Protein AF-A0A8T0LNW7-F1 (afdb_monomer)

Organism: NCBI:txid325452

Mean predicted aligned error: 18.19 Å

Foldseek 3Di:
DKFKFWQDKAKDFAPDDDPDDQKAWAEALLRHRDQLEVRMTMITHIDIPPDDDPDDDPQRWFWQDKDKDAPDDDDDPADKDWHPDASAPVRRITIIIHTDRDDPDPDLVVPPPDRAGWHHKHKYQDPVRADPQKDWDPDWDWYADPLRDIRTIIIITHGDDPCSVVPPPDDPVPDDALAKWWFADPVVRAIAIWGFHDDDPFWTWIAGPPDPPCRIDIDGSVPCRVGIGGPPPRDRPVPDPDDDSSQPQDDADPDDPVNLVVLVVCCVVQCPPPVRNVVCQVPPVVVVLVNLLSHDDPDPVVVVSVLVVLVVVLVVLVVVVVVPPDDDDCPSSVSSNVSSVVVVVPVPPDD

Radius of gyration: 24.07 Å; Cα contacts (8 Å, |Δi|>4): 537; chains: 1; bounding box: 45×66×63 Å

pLDDT: mean 73.69, std 17.3, range [24.58, 95.62]

Secondary structure (DSSP, 8-state):
---EEEEEEEEEETTPPPTTS-EEEPEETTS-B--SBTTEEEEEEEEETTPPPSS-----EEEEEEEEESSSPPSSSS--EEEEEEEETTTTEEEEEEEEE----SSGGGTTSSPPPEEEEEEESSGGGPPTT-EE-SSPEEEE-TTS-EEEEEEEEEEPPHHHHS-----GGG--TT-EEEEE-TTT--EEEEEEEEE-SSEEEEE-TT-SS--EEEEETTTGGGTEEETTSSS-GGG-S---------------HHHHHHHHHHHHHHSS-HHHHHHHIIIIIHHHHHHHHTS--S-HHHHHHHHHHHHHHHHHHHHHHHHS-S-S-HHHHHHHHHHHHHTGGG-----

Nearest PDB structures (foldseek):
  3ut1-assembly1_A-2  TM=7.550E-01  e=1.628E-02  Homo sapiens
  2rjc-assembly3_C  TM=7.887E-01  e=3.052E-02  Homo sapiens
  4c5i-assembly1_A  TM=6.378E-01  e=7.196E-02  Homo sapiens
  2wac-assembly2_B  TM=3.816E-01  e=3.681E-03  Drosophila melanogaster
  3feo-assembly1_A  TM=5.982E-01  e=7.196E-02  Homo sapiens

Solvent-accessible surface area (backbone atoms only — not comparable to full-atom values): 21077 Å² total; per-residue (Å²): 133,78,48,60,29,26,51,43,74,47,65,35,57,61,93,54,75,80,81,86,68,75,62,42,69,30,16,28,80,88,66,45,89,32,68,61,23,88,59,22,36,45,29,38,22,71,40,58,63,84,65,87,71,95,62,81,91,70,67,66,46,26,31,50,48,78,48,78,36,52,91,59,77,78,93,65,96,65,78,68,45,73,48,95,48,57,51,33,78,89,78,48,26,23,47,29,35,30,66,42,79,66,70,86,70,97,51,86,85,72,60,89,83,61,85,48,36,28,50,48,59,34,37,31,71,48,83,88,56,58,53,92,83,49,49,63,52,88,70,60,44,74,38,81,41,97,86,74,48,73,47,54,25,30,54,29,36,24,55,60,49,76,62,57,76,67,50,76,86,78,48,82,87,78,60,56,62,73,42,64,27,24,34,46,42,81,90,78,71,42,62,39,61,25,33,28,69,43,75,58,97,58,38,35,35,29,38,30,81,87,46,94,67,75,37,62,45,80,39,44,66,89,69,32,72,91,30,50,46,62,56,62,75,79,31,64,67,87,75,46,95,78,69,71,70,87,73,71,74,42,70,81,53,91,75,51,68,66,57,53,50,51,51,49,55,48,42,76,63,32,65,80,32,78,84,49,23,79,58,41,41,74,71,47,51,48,57,49,50,56,50,59,76,42,35,63,70,94,41,70,69,52,47,55,52,49,50,53,48,50,52,54,54,43,54,52,51,52,50,50,64,67,67,51,75,90,65,96,57,60,73,69,52,50,53,57,46,56,59,47,55,68,64,59,79,63,79,78,82,73,134

Structure (mmCIF, N/CA/C/O backbone):
data_AF-A0A8T0LNW7-F1
#
_entry.id   AF-A0A8T0LNW7-F1
#
loop_
_atom_site.group_PDB
_atom_site.id
_atom_site.type_symbol
_atom_site.label_atom_id
_atom_site.label_alt_id
_atom_site.label_comp_id
_atom_site.label_asym_id
_atom_site.label_entity_id
_atom_site.label_seq_id
_atom_site.pdbx_PDB_ins_code
_atom_site.Cartn_x
_atom_site.Cartn_y
_atom_site.Cartn_z
_atom_site.occupancy
_atom_site.B_iso_or_equiv
_atom_site.auth_seq_id
_atom_site.auth_comp_id
_atom_site.auth_asym_id
_atom_site.auth_atom_id
_atom_site.pdbx_PDB_model_num
ATOM 1 N N . MET A 1 1 ? 1.461 26.114 4.706 1.00 46.50 1 MET A N 1
ATOM 2 C CA . MET A 1 1 ? 2.027 24.809 5.107 1.00 46.50 1 MET A CA 1
ATOM 3 C C . MET A 1 1 ? 0.930 23.801 4.865 1.00 46.50 1 MET A C 1
ATOM 5 O O . MET A 1 1 ? -0.165 24.052 5.335 1.00 46.50 1 MET A O 1
ATOM 9 N N . HIS A 1 2 ? 1.174 22.752 4.086 1.00 61.06 2 HIS A N 1
ATOM 10 C CA . HIS A 1 2 ? 0.179 21.702 3.874 1.00 61.06 2 HIS A CA 1
ATOM 11 C C . HIS A 1 2 ? 0.764 20.413 4.426 1.00 61.06 2 HIS A C 1
ATOM 13 O O . HIS A 1 2 ? 1.768 19.917 3.916 1.00 61.06 2 HIS A O 1
ATOM 19 N N . PHE A 1 3 ? 0.180 19.933 5.512 1.00 67.50 3 PHE A N 1
ATOM 20 C CA . PHE A 1 3 ? 0.392 18.584 6.004 1.00 67.50 3 PHE A CA 1
ATOM 21 C C . PHE A 1 3 ? -0.946 17.850 5.926 1.00 67.50 3 PHE A C 1
ATOM 23 O O . PHE A 1 3 ? -2.016 18.465 5.917 1.00 67.50 3 PHE A O 1
ATOM 30 N N . GLU A 1 4 ? -0.859 16.532 5.831 1.00 79.62 4 GLU A N 1
ATOM 31 C CA . GLU A 1 4 ? -2.007 15.644 5.737 1.00 79.62 4 GLU A CA 1
ATOM 32 C C . GLU A 1 4 ? -2.017 14.710 6.937 1.00 79.62 4 GLU A C 1
ATOM 34 O O . GLU A 1 4 ? -0.960 14.274 7.408 1.00 79.62 4 GLU A O 1
ATOM 39 N N . TYR A 1 5 ? -3.213 14.404 7.414 1.00 85.75 5 TYR A N 1
ATOM 40 C CA . TYR A 1 5 ? -3.451 13.476 8.509 1.00 85.75 5 TYR A CA 1
ATOM 41 C C . TYR A 1 5 ? -4.624 12.562 8.178 1.00 85.75 5 TYR A C 1
ATOM 43 O O . TYR A 1 5 ? -5.427 12.842 7.293 1.00 85.75 5 TYR A O 1
ATOM 51 N N . ILE A 1 6 ? -4.723 11.448 8.888 1.00 89.75 6 ILE A N 1
ATOM 52 C CA . ILE A 1 6 ? -5.786 10.472 8.708 1.00 89.75 6 ILE A CA 1
ATOM 53 C C . ILE A 1 6 ? -7.080 11.051 9.283 1.00 89.75 6 ILE A C 1
ATOM 55 O O . ILE A 1 6 ? -7.185 11.306 10.484 1.00 89.75 6 ILE A O 1
ATOM 59 N N . GLY A 1 7 ? -8.057 11.269 8.405 1.00 87.62 7 GLY A N 1
ATOM 60 C CA . GLY A 1 7 ? -9.393 11.755 8.761 1.00 87.62 7 GLY A CA 1
ATOM 61 C C . GLY A 1 7 ? -10.507 10.741 8.505 1.00 87.62 7 GLY A C 1
ATOM 62 O O . GLY A 1 7 ? -11.653 10.998 8.849 1.00 87.62 7 GLY A O 1
ATOM 63 N N . GLY A 1 8 ? -10.194 9.593 7.901 1.00 88.56 8 GLY A N 1
ATOM 64 C CA . GLY A 1 8 ? -11.171 8.537 7.654 1.00 88.56 8 GLY A CA 1
ATOM 65 C C . GLY A 1 8 ? -10.531 7.159 7.618 1.00 88.56 8 GLY A C 1
ATOM 66 O O . GLY A 1 8 ? -9.369 7.020 7.234 1.00 88.56 8 GLY A O 1
ATOM 67 N N . LEU A 1 9 ? -11.304 6.150 8.003 1.00 93.06 9 LEU A N 1
ATOM 68 C CA . LEU A 1 9 ? -10.924 4.743 7.985 1.00 93.06 9 LEU A CA 1
ATOM 69 C C . LEU A 1 9 ? -12.053 3.922 7.368 1.00 93.06 9 LEU A C 1
ATOM 71 O O . LEU A 1 9 ? -13.225 4.234 7.559 1.00 93.06 9 LEU A O 1
ATOM 75 N N . GLU A 1 10 ? -11.701 2.866 6.646 1.00 91.75 10 GLU A N 1
ATOM 76 C CA . GLU A 1 10 ? -12.668 1.901 6.127 1.00 91.75 10 GLU A CA 1
ATOM 77 C C . GLU A 1 10 ? -12.075 0.492 6.146 1.00 91.75 10 GLU A C 1
ATOM 79 O O . GLU A 1 10 ? -10.889 0.297 5.888 1.00 91.75 10 GLU A O 1
ATOM 84 N N . VAL A 1 11 ? -12.914 -0.507 6.415 1.00 93.19 11 VAL A N 1
ATOM 85 C CA . VAL A 1 11 ? -12.562 -1.922 6.275 1.00 93.19 11 VAL A CA 1
ATOM 86 C C . VAL A 1 11 ? -13.269 -2.509 5.054 1.00 93.19 11 VAL A C 1
ATOM 88 O O . VAL A 1 11 ? -14.447 -2.243 4.796 1.00 93.19 11 VAL A O 1
ATOM 91 N N . THR A 1 12 ? -12.566 -3.341 4.291 1.00 87.00 12 THR A N 1
ATOM 92 C CA . THR A 1 12 ? -13.146 -4.110 3.185 1.00 87.00 12 THR A CA 1
ATOM 93 C C . THR A 1 12 ? -12.801 -5.588 3.297 1.00 87.00 12 THR A C 1
ATOM 95 O O . THR A 1 12 ? -11.841 -5.975 3.965 1.00 87.00 12 THR A O 1
ATOM 98 N N . TYR A 1 13 ? -13.610 -6.417 2.637 1.00 84.38 13 TYR A N 1
ATOM 99 C CA . TYR A 1 13 ? -13.434 -7.865 2.590 1.00 84.38 13 TYR A CA 1
ATOM 100 C C . TYR A 1 13 ? -13.122 -8.326 1.169 1.00 84.38 13 TYR A C 1
ATOM 102 O O . TYR A 1 13 ? -13.694 -7.817 0.201 1.00 84.38 13 TYR A O 1
ATOM 110 N N . GLY A 1 14 ? -12.237 -9.314 1.049 1.00 74.75 14 GLY A N 1
ATOM 111 C CA . GLY A 1 14 ? -11.762 -9.824 -0.234 1.00 74.75 14 GLY A CA 1
ATOM 112 C C . GLY A 1 14 ? -11.202 -8.708 -1.120 1.00 74.75 14 GLY A C 1
ATOM 113 O O . GLY A 1 14 ? -10.612 -7.746 -0.642 1.00 74.75 14 GLY A O 1
ATOM 114 N N . ASN A 1 15 ? -11.430 -8.798 -2.427 1.00 65.81 15 ASN A N 1
ATOM 115 C CA . ASN A 1 15 ? -10.895 -7.832 -3.394 1.00 65.81 15 ASN A CA 1
ATOM 116 C C . ASN A 1 15 ? -11.708 -6.525 -3.499 1.00 65.81 15 ASN A C 1
ATOM 118 O O . ASN A 1 15 ? -11.539 -5.778 -4.462 1.00 65.81 15 ASN A O 1
ATOM 122 N N . ALA A 1 16 ? -12.607 -6.243 -2.549 1.00 68.38 16 ALA A N 1
ATOM 123 C CA . ALA A 1 16 ? -13.385 -5.009 -2.556 1.00 68.38 16 ALA A CA 1
ATOM 124 C C . ALA A 1 16 ? -12.503 -3.780 -2.268 1.00 68.38 16 ALA A C 1
ATOM 126 O O . ALA A 1 16 ? -11.670 -3.786 -1.355 1.00 68.38 16 ALA A O 1
ATOM 127 N N . LEU A 1 17 ? -12.733 -2.712 -3.033 1.00 73.06 17 LEU A N 1
ATOM 128 C CA . LEU A 1 17 ? -12.098 -1.406 -2.851 1.00 73.06 17 LEU A CA 1
ATOM 129 C C . LEU A 1 17 ? -12.922 -0.541 -1.891 1.00 73.06 17 LEU A C 1
ATOM 131 O O . LEU A 1 17 ? -14.144 -0.680 -1.830 1.00 73.06 17 LEU A O 1
ATOM 135 N N . ALA A 1 18 ? -12.250 0.360 -1.173 1.00 71.19 18 ALA A N 1
ATOM 136 C CA . ALA A 1 18 ? -12.906 1.369 -0.344 1.00 71.19 18 ALA A CA 1
ATOM 137 C C . ALA A 1 18 ? -13.791 2.304 -1.188 1.00 71.19 18 ALA A C 1
ATOM 139 O O . ALA A 1 18 ? -13.448 2.657 -2.325 1.00 71.19 18 ALA A O 1
ATOM 140 N N . ALA A 1 19 ? -14.934 2.705 -0.636 1.00 67.31 19 ALA A N 1
ATOM 141 C CA . ALA A 1 19 ? -15.919 3.517 -1.338 1.00 67.31 19 ALA A CA 1
ATOM 142 C C . ALA A 1 19 ? -15.569 5.017 -1.265 1.00 67.31 19 ALA A C 1
ATOM 144 O O . ALA A 1 19 ? -15.048 5.515 -0.273 1.00 67.31 19 ALA A O 1
ATOM 145 N N . GLY A 1 20 ? -15.875 5.780 -2.321 1.00 60.78 20 GLY A N 1
ATOM 146 C CA . GLY A 1 20 ? -15.796 7.251 -2.280 1.00 60.78 20 GLY A CA 1
ATOM 147 C C . GLY A 1 20 ? -14.437 7.885 -2.612 1.00 60.78 20 GLY A C 1
ATOM 148 O O . GLY A 1 20 ? -14.299 9.100 -2.477 1.00 60.78 20 GLY A O 1
ATOM 149 N N . GLY A 1 21 ? -13.460 7.107 -3.095 1.00 61.88 21 GLY A N 1
ATOM 150 C CA . GLY A 1 21 ? -12.195 7.615 -3.643 1.00 61.88 21 GLY A CA 1
ATOM 151 C C . GLY A 1 21 ? -11.258 8.292 -2.625 1.00 61.88 21 GLY A C 1
ATOM 152 O O . GLY A 1 21 ? -11.660 8.773 -1.563 1.00 61.88 21 GLY A O 1
ATOM 153 N N . GLY A 1 22 ? -9.961 8.324 -2.947 1.00 67.12 22 GLY A N 1
ATOM 154 C CA . GLY A 1 22 ? -8.939 8.964 -2.100 1.00 67.12 22 GLY A CA 1
ATOM 155 C C . GLY A 1 22 ? -8.537 8.174 -0.847 1.00 67.12 22 GLY A C 1
ATOM 156 O O . GLY A 1 22 ? -7.833 8.705 0.003 1.00 67.12 22 GLY A O 1
ATOM 157 N N . PHE A 1 23 ? -8.964 6.917 -0.727 1.00 73.31 23 PHE A N 1
ATOM 158 C CA . PHE A 1 23 ? -8.482 6.007 0.308 1.00 73.31 23 PHE A CA 1
ATOM 159 C C . PHE A 1 23 ? -7.156 5.352 -0.101 1.00 73.31 23 PHE A C 1
ATOM 161 O O . PHE A 1 23 ? -6.943 4.971 -1.256 1.00 73.31 23 PHE A O 1
ATOM 168 N N . HIS A 1 24 ? -6.273 5.190 0.875 1.00 75.00 24 HIS A N 1
ATOM 169 C CA . HIS A 1 24 ? -5.019 4.459 0.792 1.00 75.00 24 HIS A CA 1
ATOM 170 C C . HIS A 1 24 ? -5.197 3.108 1.468 1.00 75.00 24 HIS A C 1
ATOM 172 O O . HIS A 1 24 ? -5.72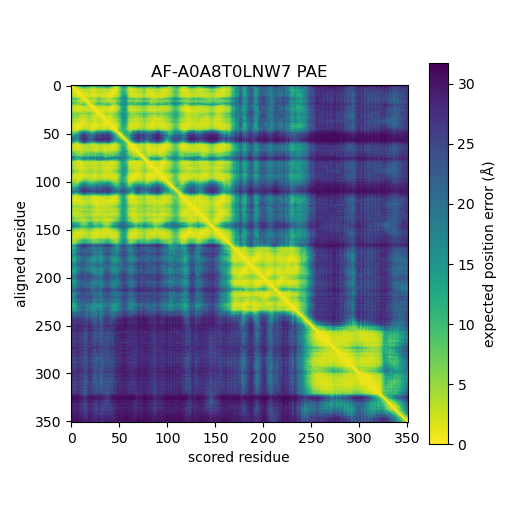8 3.030 2.576 1.00 75.00 24 HIS A O 1
ATOM 178 N N . ARG A 1 25 ? -4.752 2.038 0.808 1.00 81.50 25 ARG A N 1
ATOM 179 C CA . ARG A 1 25 ? -4.733 0.710 1.420 1.00 81.50 25 ARG A CA 1
ATOM 180 C C . ARG A 1 25 ? -3.599 0.648 2.433 1.00 81.50 25 ARG A C 1
ATOM 182 O O . ARG A 1 25 ? -2.495 1.101 2.137 1.00 81.50 25 ARG A O 1
ATOM 189 N N . VAL A 1 26 ? -3.856 0.052 3.589 1.00 84.06 26 VAL A N 1
ATOM 190 C CA . VAL A 1 26 ? -2.808 -0.263 4.560 1.00 84.06 26 VAL A CA 1
ATOM 191 C C . VAL A 1 26 ? -1.875 -1.328 3.981 1.00 84.06 26 VAL A C 1
ATOM 193 O O . VAL A 1 26 ? -2.313 -2.305 3.364 1.00 84.06 26 VAL A O 1
ATOM 196 N N . THR A 1 27 ? -0.574 -1.119 4.166 1.00 78.25 27 THR A N 1
ATOM 197 C CA . THR A 1 27 ? 0.487 -1.948 3.591 1.00 78.25 27 THR A CA 1
ATOM 198 C C . THR A 1 27 ? 1.444 -2.493 4.638 1.00 78.25 27 THR A C 1
ATOM 200 O O . THR A 1 27 ? 1.413 -2.095 5.804 1.00 78.25 27 THR A O 1
ATOM 203 N N . THR A 1 28 ? 2.289 -3.435 4.221 1.00 71.94 28 THR A N 1
ATOM 204 C CA . THR A 1 28 ? 3.402 -3.921 5.032 1.00 71.94 28 THR A CA 1
ATOM 205 C C . THR A 1 28 ? 4.500 -2.868 5.155 1.00 71.94 28 THR A C 1
ATOM 207 O O . THR A 1 28 ? 4.470 -1.837 4.475 1.00 71.94 28 THR A O 1
ATOM 210 N N . ALA A 1 29 ? 5.508 -3.111 5.997 1.00 65.19 29 ALA A N 1
ATOM 211 C CA . ALA A 1 29 ? 6.678 -2.237 6.087 1.00 65.19 29 ALA A CA 1
ATOM 212 C C . ALA A 1 29 ? 7.382 -2.046 4.723 1.00 65.19 29 ALA A C 1
ATOM 214 O O . ALA A 1 29 ? 7.889 -0.962 4.426 1.00 65.19 29 ALA A O 1
ATOM 215 N N . GLU A 1 30 ? 7.323 -3.058 3.858 1.00 56.66 30 GLU A N 1
ATOM 216 C CA . GLU A 1 30 ? 7.891 -3.088 2.506 1.00 56.66 30 GLU A CA 1
ATOM 217 C C . GLU A 1 30 ? 6.966 -2.460 1.449 1.00 56.66 30 GLU A C 1
ATOM 219 O O . GLU A 1 30 ? 7.327 -2.378 0.275 1.00 56.66 30 GLU A O 1
ATOM 224 N N . GLY A 1 31 ? 5.769 -2.011 1.844 1.00 55.72 31 GLY A N 1
ATOM 225 C CA . GLY A 1 31 ? 4.793 -1.390 0.952 1.00 55.72 31 GLY A CA 1
ATOM 226 C C . GLY A 1 31 ? 3.939 -2.379 0.153 1.00 55.72 31 GLY A C 1
ATOM 227 O O . GLY A 1 31 ? 3.269 -1.965 -0.794 1.00 55.72 31 GLY A O 1
ATOM 228 N N . ALA A 1 32 ? 3.935 -3.667 0.512 1.00 58.59 32 ALA A N 1
ATOM 229 C CA . ALA A 1 32 ? 3.040 -4.655 -0.090 1.00 58.59 32 ALA A CA 1
ATOM 230 C C . ALA A 1 32 ? 1.622 -4.536 0.490 1.00 58.59 32 ALA A C 1
ATOM 232 O O . ALA A 1 32 ? 1.446 -4.118 1.631 1.00 58.59 32 ALA A O 1
ATOM 233 N N . ALA A 1 33 ? 0.595 -4.920 -0.272 1.00 67.56 33 ALA A N 1
ATOM 234 C CA . ALA A 1 33 ? -0.770 -4.964 0.249 1.00 67.56 33 ALA A CA 1
ATOM 235 C C . ALA A 1 33 ? -0.848 -5.890 1.473 1.00 67.56 33 ALA A C 1
ATOM 237 O O . ALA A 1 33 ? -0.441 -7.049 1.392 1.00 67.56 33 ALA A O 1
ATOM 238 N N . ALA A 1 34 ? -1.372 -5.387 2.592 1.00 73.50 34 ALA A N 1
ATOM 239 C CA . ALA A 1 34 ? -1.389 -6.136 3.840 1.00 73.50 34 ALA A CA 1
ATOM 240 C C . ALA A 1 34 ? -2.795 -6.582 4.232 1.00 73.50 34 ALA A C 1
ATOM 242 O O . ALA A 1 34 ? -3.718 -5.776 4.323 1.00 73.50 34 ALA A O 1
ATOM 243 N N . GLU A 1 35 ? -2.924 -7.874 4.521 1.00 84.94 35 GLU A N 1
ATOM 244 C CA . GLU A 1 35 ? -4.074 -8.425 5.234 1.00 84.94 35 GLU A CA 1
ATOM 245 C C . GLU A 1 35 ? -3.928 -8.168 6.727 1.00 84.94 35 GLU A C 1
ATOM 247 O O . GLU A 1 35 ? -2.924 -8.567 7.324 1.00 84.94 35 GLU A O 1
ATOM 252 N N . VAL A 1 36 ? -4.944 -7.525 7.306 1.00 89.81 36 VAL A N 1
ATOM 253 C CA . VAL A 1 36 ? -5.065 -7.300 8.755 1.00 89.81 36 VAL A CA 1
ATOM 254 C C . VAL A 1 36 ? -5.594 -8.561 9.440 1.00 89.81 36 VAL A C 1
ATOM 256 O O . VAL A 1 36 ? -5.157 -8.925 10.519 1.00 89.81 36 VAL A O 1
ATOM 259 N N . SER A 1 37 ? -6.499 -9.266 8.770 1.00 89.56 37 SER A N 1
ATOM 260 C CA . SER A 1 37 ? -6.880 -10.650 9.049 1.00 89.56 37 SER A CA 1
ATOM 261 C C . SER A 1 37 ? -7.185 -11.331 7.707 1.00 89.56 37 SER A C 1
ATOM 263 O O . SER A 1 37 ? -7.270 -10.623 6.694 1.00 89.56 37 SER A O 1
ATOM 265 N N . PRO A 1 38 ? -7.335 -12.668 7.645 1.00 85.56 38 PRO A N 1
ATOM 266 C CA . PRO A 1 38 ? -7.580 -13.376 6.395 1.00 85.56 38 PRO A CA 1
ATOM 267 C C . PRO A 1 38 ? -8.702 -12.731 5.575 1.00 85.56 38 PRO A C 1
ATOM 269 O O . PRO A 1 38 ? -9.832 -12.577 6.049 1.00 85.56 38 PRO A O 1
ATOM 272 N N . HIS A 1 39 ? -8.369 -12.328 4.347 1.00 82.94 39 HIS A N 1
ATOM 273 C CA . HIS A 1 39 ? -9.281 -11.647 3.420 1.00 82.94 39 HIS A CA 1
ATOM 274 C C . HIS A 1 39 ? -9.896 -10.335 3.942 1.00 82.94 39 HIS A C 1
ATOM 276 O O . HIS A 1 39 ? -10.970 -9.940 3.483 1.00 82.94 39 HIS A O 1
ATOM 282 N N . THR A 1 40 ? -9.234 -9.646 4.872 1.00 88.69 40 THR A N 1
ATOM 283 C CA . THR A 1 40 ? -9.692 -8.369 5.433 1.00 88.69 40 THR A CA 1
ATOM 284 C C . THR A 1 40 ? -8.623 -7.296 5.278 1.00 88.69 40 THR A C 1
ATOM 286 O O . THR A 1 40 ? -7.468 -7.472 5.679 1.00 88.69 40 THR A O 1
ATOM 289 N N . TYR A 1 41 ? -9.022 -6.155 4.717 1.00 87.75 41 TYR A N 1
ATOM 290 C CA . TYR A 1 41 ? -8.133 -5.043 4.400 1.00 87.75 41 TYR A CA 1
ATOM 291 C C . TYR A 1 41 ? -8.607 -3.762 5.070 1.00 87.75 41 TYR A C 1
ATOM 293 O O . TYR A 1 41 ? -9.798 -3.451 5.071 1.00 87.75 41 TYR A O 1
ATOM 301 N N . LEU A 1 42 ? -7.654 -3.008 5.611 1.00 91.94 42 LEU A N 1
ATOM 302 C CA . LEU A 1 42 ? -7.890 -1.691 6.186 1.00 91.94 42 LEU A CA 1
ATOM 303 C C . LEU A 1 42 ? -7.448 -0.612 5.200 1.00 91.94 42 LEU A C 1
ATOM 305 O O . LEU A 1 42 ? -6.446 -0.753 4.494 1.00 91.94 42 LEU A O 1
ATOM 309 N N . TRP A 1 43 ? -8.203 0.474 5.179 1.00 89.06 43 TRP A N 1
ATOM 310 C CA . TRP A 1 43 ? -7.977 1.639 4.347 1.00 89.06 43 TRP A CA 1
ATOM 311 C C . TRP A 1 43 ? -8.029 2.891 5.209 1.00 89.06 43 TRP A C 1
ATOM 313 O O . TRP A 1 43 ? -8.800 2.955 6.165 1.00 89.06 43 TRP A O 1
ATOM 323 N N . TYR A 1 44 ? -7.243 3.899 4.852 1.00 88.06 44 TYR A N 1
ATOM 324 C CA . TYR A 1 44 ? -7.274 5.205 5.498 1.00 88.06 44 TYR A CA 1
ATOM 325 C C . TYR A 1 44 ? -7.331 6.326 4.465 1.00 88.06 44 TYR A C 1
ATOM 327 O O . TYR A 1 44 ? -6.766 6.215 3.380 1.00 88.06 44 TYR A O 1
ATOM 335 N N . LYS A 1 45 ? -8.012 7.419 4.793 1.00 85.12 45 LYS A N 1
ATOM 336 C CA . LYS A 1 45 ? -8.128 8.604 3.942 1.00 85.12 45 LYS A CA 1
ATOM 337 C C . LYS A 1 45 ? -7.365 9.759 4.565 1.00 85.12 45 LYS A C 1
ATOM 339 O O . LYS A 1 45 ? -7.557 10.073 5.742 1.00 85.12 45 LYS A O 1
ATOM 344 N N . LEU A 1 46 ? -6.501 10.368 3.762 1.00 83.62 46 LEU A N 1
ATOM 345 C CA . LEU A 1 46 ? -5.763 11.558 4.148 1.00 83.62 46 LEU A CA 1
ATOM 346 C C . LEU A 1 46 ? -6.627 12.804 3.935 1.00 83.62 46 LEU A C 1
ATOM 348 O O . LEU A 1 46 ? -7.283 12.962 2.905 1.00 83.62 46 LEU A O 1
ATOM 352 N N . THR A 1 47 ? -6.608 13.681 4.928 1.00 80.25 47 THR A N 1
ATOM 353 C CA . THR A 1 47 ? -7.245 14.993 4.928 1.00 80.25 47 THR A CA 1
ATOM 354 C C . THR A 1 47 ? -6.146 16.043 5.001 1.00 80.25 47 THR A C 1
ATOM 356 O O . THR A 1 47 ? -5.298 16.001 5.895 1.00 80.25 47 THR A O 1
ATOM 359 N N . ALA A 1 48 ? -6.148 16.977 4.051 1.00 71.94 48 ALA A N 1
ATOM 360 C CA . ALA A 1 48 ? -5.219 18.100 4.030 1.00 71.94 48 ALA A CA 1
ATOM 361 C C . ALA A 1 48 ? -5.715 19.245 4.921 1.00 71.94 48 ALA A C 1
ATOM 363 O O . ALA A 1 48 ? -6.910 19.551 4.950 1.00 71.94 48 ALA A O 1
ATOM 364 N N . ASP A 1 49 ? -4.786 19.921 5.597 1.00 62.47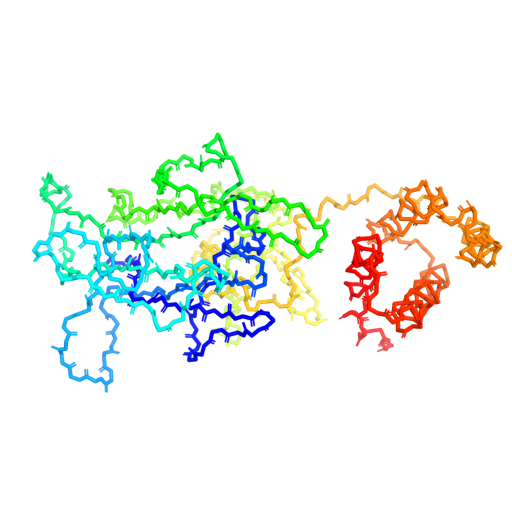 49 ASP A N 1
ATOM 365 C CA . ASP A 1 49 ? -5.089 21.161 6.313 1.00 62.47 49 ASP A CA 1
ATOM 366 C C . ASP A 1 49 ? -5.546 22.257 5.322 1.00 62.47 49 ASP A C 1
ATOM 368 O O . ASP A 1 49 ? -4.818 22.609 4.384 1.00 62.47 49 ASP A O 1
ATOM 372 N N . GLY A 1 50 ? -6.772 22.765 5.512 1.00 52.16 50 GLY A N 1
ATOM 373 C CA . GLY A 1 50 ? -7.359 23.858 4.724 1.00 52.16 50 GLY A CA 1
ATOM 374 C C . GLY A 1 50 ? -8.053 23.490 3.401 1.00 52.16 50 GLY A C 1
ATOM 375 O O . GLY A 1 50 ? -8.185 24.362 2.542 1.00 52.16 50 GLY A O 1
ATOM 376 N N . ALA A 1 51 ? -8.491 22.241 3.191 1.00 44.94 51 ALA A N 1
ATOM 377 C CA . ALA A 1 51 ? -9.256 21.872 1.990 1.00 44.94 51 ALA A CA 1
ATOM 378 C C . ALA A 1 51 ? -10.593 22.659 1.876 1.00 44.94 51 ALA A C 1
ATOM 380 O O . ALA A 1 51 ? -11.281 22.811 2.889 1.00 44.94 51 ALA A O 1
ATOM 381 N N . PRO A 1 52 ? -10.999 23.142 0.676 1.00 37.69 52 PRO A N 1
ATOM 382 C CA . PRO A 1 52 ? -12.294 23.800 0.478 1.00 37.69 52 PRO A CA 1
ATOM 383 C C . PRO A 1 52 ? -13.438 22.833 0.806 1.00 37.69 52 PRO A C 1
ATOM 385 O O . PRO A 1 52 ? -13.585 21.797 0.161 1.00 37.69 52 PRO A O 1
ATOM 388 N N . GLN A 1 53 ? -14.225 23.151 1.831 1.00 41.09 53 GLN A N 1
ATOM 389 C CA . GLN A 1 53 ? -15.368 22.345 2.254 1.00 41.09 53 GLN A CA 1
ATOM 390 C C . GLN A 1 53 ? -16.578 22.597 1.337 1.00 41.09 53 GLN A C 1
ATOM 392 O O . GLN A 1 53 ? -17.044 23.728 1.230 1.00 41.09 53 GLN A O 1
ATOM 397 N N . GLU A 1 54 ? -17.131 21.543 0.727 1.00 39.00 54 GLU A N 1
ATOM 398 C CA . GLU A 1 54 ? -18.455 21.568 0.067 1.00 39.00 54 GLU A CA 1
ATOM 399 C C . GLU A 1 54 ? -19.626 21.307 1.048 1.00 39.00 54 GLU A C 1
ATOM 401 O O . GLU A 1 54 ? -20.776 21.215 0.628 1.00 39.00 54 GLU A O 1
ATOM 406 N N . ALA A 1 55 ? -19.379 21.219 2.363 1.00 31.98 55 ALA A N 1
ATOM 407 C CA . ALA A 1 55 ? -20.409 20.980 3.384 1.00 31.98 55 ALA A CA 1
ATOM 408 C C . ALA A 1 55 ? -20.113 21.740 4.700 1.00 31.98 55 ALA A C 1
ATOM 410 O O . ALA A 1 55 ? -18.964 22.130 4.909 1.00 31.98 55 ALA A O 1
ATOM 411 N N . PRO A 1 56 ? -21.117 21.996 5.572 1.00 34.09 56 PRO A N 1
ATOM 412 C CA . PRO A 1 56 ? -21.005 22.930 6.698 1.00 34.09 56 PRO A CA 1
ATOM 413 C C . PRO A 1 56 ? -19.932 22.534 7.734 1.00 34.09 56 PRO A C 1
ATOM 415 O O . PRO A 1 56 ? -19.488 21.386 7.758 1.00 34.09 56 PRO A O 1
ATOM 418 N N . PRO A 1 57 ? -19.518 23.474 8.606 1.00 37.00 57 PRO A N 1
ATOM 419 C CA . PRO A 1 57 ? -18.258 23.435 9.338 1.00 37.00 57 PRO A CA 1
ATOM 420 C C . PRO A 1 57 ? -18.326 22.510 10.558 1.00 37.00 57 PRO A C 1
ATOM 422 O O . PRO A 1 57 ? -18.345 22.964 11.700 1.00 37.00 57 PRO A O 1
ATOM 425 N N . GLU A 1 58 ? -18.307 21.202 10.342 1.00 40.88 58 GLU A N 1
ATOM 426 C CA . GLU A 1 58 ? -17.741 20.304 11.344 1.00 40.88 58 GLU A CA 1
ATOM 427 C C . GLU A 1 58 ? -16.224 20.369 11.171 1.00 40.88 58 GLU A C 1
ATOM 429 O O . GLU A 1 58 ? -15.682 20.035 10.115 1.00 40.88 58 GLU A O 1
ATOM 434 N N . ALA A 1 59 ? -15.535 20.932 12.165 1.00 45.72 59 ALA A N 1
ATOM 435 C CA . ALA A 1 59 ? -14.084 21.049 12.160 1.00 45.72 59 ALA A CA 1
ATOM 436 C C . ALA A 1 59 ? -13.463 19.694 11.796 1.00 45.72 59 ALA A C 1
ATOM 438 O O . ALA A 1 59 ? -13.836 18.667 12.367 1.00 45.72 59 ALA A O 1
ATOM 439 N N . SER A 1 60 ? -12.541 19.705 10.834 1.00 56.81 60 SER A N 1
ATOM 440 C CA . SER A 1 60 ? -11.861 18.520 10.318 1.00 56.81 60 SER A CA 1
ATOM 441 C C . SER A 1 60 ? -11.340 17.663 11.473 1.00 56.81 60 SER A C 1
ATOM 443 O O . SER A 1 60 ? -10.386 18.021 12.167 1.00 56.81 60 SER A O 1
ATOM 445 N N . SER A 1 61 ? -12.043 16.563 11.718 1.00 76.50 61 SER A N 1
ATOM 446 C CA . SER A 1 61 ? -11.789 15.687 12.850 1.00 76.50 61 SER A CA 1
ATOM 447 C C . SER A 1 61 ? -10.643 14.757 12.481 1.00 76.50 61 SER A C 1
ATOM 449 O O . SER A 1 61 ? -10.712 14.019 11.500 1.00 76.50 61 SER A O 1
ATOM 451 N N . ALA A 1 62 ? -9.553 14.857 13.231 1.00 87.94 62 ALA A N 1
ATOM 452 C CA . ALA A 1 62 ? -8.338 14.108 12.980 1.00 87.94 62 ALA A CA 1
ATOM 453 C C . ALA A 1 62 ? -8.312 12.872 13.871 1.00 87.94 62 ALA A C 1
ATOM 455 O O . ALA A 1 62 ? -8.562 12.971 15.075 1.00 87.94 62 ALA A O 1
ATOM 456 N N . ILE A 1 63 ? -7.997 11.717 13.291 1.00 92.50 63 ILE A N 1
ATOM 457 C CA . ILE A 1 63 ? -7.883 10.482 14.057 1.00 92.50 63 ILE A CA 1
ATOM 458 C C . ILE A 1 63 ? -6.576 10.524 14.844 1.00 92.50 63 ILE A C 1
ATOM 460 O O . ILE A 1 63 ? -5.509 10.757 14.275 1.00 92.50 63 ILE A O 1
ATOM 464 N N . THR A 1 64 ? -6.664 10.313 16.154 1.00 91.44 64 THR A N 1
ATOM 465 C CA . THR A 1 64 ? -5.518 10.366 17.069 1.00 91.44 64 THR A CA 1
ATOM 466 C C . THR A 1 64 ? -5.237 9.047 17.751 1.00 91.44 64 THR A C 1
ATOM 468 O O . THR A 1 64 ? -4.107 8.842 18.153 1.00 91.44 64 THR A O 1
ATOM 471 N N . GLU A 1 65 ? -6.200 8.148 17.906 1.00 92.19 65 GLU A N 1
ATOM 472 C CA . GLU A 1 65 ? -5.937 6.851 18.536 1.00 92.19 65 GLU A CA 1
ATOM 473 C C . GLU A 1 65 ? -6.662 5.725 17.832 1.00 92.19 65 GLU A C 1
ATOM 475 O O . GLU A 1 65 ? -7.702 5.945 17.212 1.00 92.19 65 GLU A O 1
ATOM 480 N N . LEU A 1 66 ? -6.085 4.530 17.956 1.00 94.56 66 LEU A N 1
ATOM 481 C CA . LEU A 1 66 ? -6.618 3.271 17.456 1.00 94.56 66 LEU A CA 1
ATOM 482 C C . LEU A 1 66 ? -6.627 2.247 18.587 1.00 94.56 66 LEU A C 1
ATOM 484 O O . LEU A 1 66 ? -5.710 2.201 19.405 1.00 94.56 66 LEU A O 1
ATOM 488 N N . CYS A 1 67 ? -7.637 1.393 18.595 1.00 93.38 67 CYS A N 1
ATOM 489 C CA . CYS A 1 67 ? -7.735 0.241 19.477 1.00 93.38 67 CYS A CA 1
ATOM 490 C C . CYS A 1 67 ? -8.473 -0.882 18.744 1.00 93.38 67 CYS A C 1
ATOM 492 O O . CYS A 1 67 ? -9.287 -0.615 17.861 1.00 93.38 67 CYS A O 1
ATOM 494 N N . ILE A 1 68 ? -8.178 -2.136 19.072 1.00 94.06 68 ILE A N 1
ATOM 495 C CA . ILE A 1 68 ? -8.877 -3.294 18.515 1.00 94.06 68 ILE A CA 1
ATOM 496 C C . ILE A 1 68 ? -9.543 -4.006 19.674 1.00 94.06 68 ILE A C 1
ATOM 498 O O . ILE A 1 68 ? -8.855 -4.496 20.558 1.00 94.06 68 ILE A O 1
ATOM 502 N N . GLU A 1 69 ? -10.867 -4.057 19.648 1.00 93.12 69 GLU A N 1
ATOM 503 C CA . GLU A 1 69 ? -11.672 -4.649 20.713 1.00 93.12 69 GLU A CA 1
ATOM 504 C C . GLU A 1 69 ? -12.898 -5.346 20.135 1.00 93.12 69 GLU A C 1
ATOM 506 O O . GLU A 1 69 ? -13.174 -5.262 18.937 1.00 93.12 69 GLU A O 1
ATOM 511 N N . GLY A 1 70 ? -13.636 -6.056 20.985 1.00 92.12 70 GLY A N 1
ATOM 512 C CA . GLY A 1 70 ? -14.922 -6.641 20.617 1.00 92.12 70 GLY A CA 1
ATOM 513 C C . GLY A 1 70 ? -16.023 -5.602 20.350 1.00 92.12 70 GLY A C 1
ATOM 514 O O . GLY A 1 70 ? -15.789 -4.439 20.024 1.00 92.12 70 GLY A O 1
ATOM 515 N N . GLU A 1 71 ? -17.271 -6.043 20.506 1.00 89.31 71 GLU A N 1
ATOM 516 C CA . GLU A 1 71 ? -18.465 -5.224 20.248 1.00 89.31 71 GLU A CA 1
ATOM 517 C C . GLU A 1 71 ? -18.645 -4.073 21.253 1.00 89.31 71 GLU A C 1
ATOM 519 O O . GLU A 1 71 ? -19.316 -3.083 20.955 1.00 89.31 71 GLU A O 1
ATOM 524 N N . GLN A 1 72 ? -18.049 -4.199 22.441 1.00 87.69 72 GLN A N 1
ATOM 525 C CA . GLN A 1 72 ? -18.065 -3.164 23.469 1.00 87.69 72 GLN A CA 1
ATOM 526 C C . GLN A 1 72 ? -16.893 -2.191 23.278 1.00 87.69 72 GLN A C 1
ATOM 528 O O . GLN A 1 72 ? -15.806 -2.627 22.895 1.00 87.69 72 GLN A O 1
ATOM 533 N N . PRO A 1 73 ? -17.099 -0.886 23.539 1.00 85.12 73 PRO A N 1
ATOM 534 C CA . PRO A 1 73 ? -16.032 0.097 23.435 1.00 85.12 73 PRO A CA 1
ATOM 535 C C . PRO A 1 73 ? -14.914 -0.192 24.448 1.00 85.12 73 PRO A C 1
ATOM 537 O O . PRO A 1 73 ? -15.182 -0.768 25.509 1.00 85.12 73 PRO A O 1
ATOM 540 N N . PRO A 1 74 ? -13.680 0.261 24.168 1.00 85.25 74 PRO A N 1
ATOM 541 C CA . PRO A 1 74 ? -12.594 0.222 25.138 1.00 85.25 74 PRO A CA 1
ATOM 542 C C . PRO A 1 74 ? -12.986 0.917 26.451 1.00 85.25 74 PRO A C 1
ATOM 544 O O . PRO A 1 74 ? -13.699 1.923 26.448 1.00 85.25 74 PRO A O 1
ATOM 547 N N . VAL A 1 75 ? -12.506 0.395 27.582 1.00 77.44 75 VAL A N 1
ATOM 548 C CA . VAL A 1 75 ? -12.830 0.924 28.918 1.00 77.44 75 VAL A CA 1
ATOM 549 C C . VAL A 1 75 ? -12.250 2.335 29.094 1.00 77.44 75 VAL A C 1
ATOM 551 O O . VAL A 1 75 ? -11.033 2.509 29.103 1.00 77.44 75 VAL A O 1
ATOM 554 N N . GLY A 1 76 ? -13.117 3.334 29.276 1.00 72.62 76 GLY A N 1
ATOM 555 C CA . GLY A 1 76 ? -12.749 4.722 29.576 1.00 72.62 76 GLY A CA 1
ATOM 556 C C . GLY A 1 76 ? -13.868 5.717 29.245 1.00 72.62 76 GLY A C 1
ATOM 557 O O . GLY A 1 76 ? -14.805 5.380 28.529 1.00 72.62 76 GLY A O 1
ATOM 558 N N . ASP A 1 77 ? -13.752 6.953 29.739 1.00 63.78 77 ASP A N 1
ATOM 559 C CA . ASP A 1 77 ? -14.707 8.050 29.469 1.00 63.78 77 ASP A CA 1
ATOM 560 C C . ASP A 1 77 ? -14.506 8.707 28.085 1.00 63.78 77 ASP A C 1
ATOM 562 O O . ASP A 1 77 ? -15.114 9.729 27.761 1.00 63.78 77 ASP A O 1
ATOM 566 N N . GLU A 1 78 ? -13.616 8.158 27.260 1.00 77.44 78 GLU A N 1
ATOM 567 C CA . GLU A 1 78 ? -13.264 8.738 25.969 1.00 77.44 78 GLU A CA 1
ATOM 568 C C . GLU A 1 78 ? -14.255 8.305 24.874 1.00 77.44 78 GLU A C 1
ATOM 570 O O . GLU A 1 78 ? -14.687 7.154 24.806 1.00 77.44 78 GLU A O 1
ATOM 575 N N . ALA A 1 79 ? -14.610 9.233 23.981 1.00 85.44 79 ALA A N 1
ATOM 576 C CA . ALA A 1 79 ? -15.547 8.976 22.890 1.00 85.44 79 ALA A CA 1
ATOM 577 C C . ALA A 1 79 ? -14.883 8.150 21.773 1.00 85.44 79 ALA A C 1
ATOM 579 O O . ALA A 1 79 ? -14.298 8.694 20.834 1.00 85.44 79 ALA A O 1
ATOM 580 N N . TRP A 1 80 ? -14.967 6.826 21.888 1.00 91.38 80 TRP A N 1
ATOM 581 C CA . TRP A 1 80 ? -14.520 5.886 20.863 1.00 91.38 80 TRP A CA 1
ATOM 582 C C . TRP A 1 80 ? -15.578 5.698 19.774 1.00 91.38 80 TRP A C 1
ATOM 584 O O . TRP A 1 80 ? -16.757 5.486 20.057 1.00 91.38 80 TRP A O 1
ATOM 594 N N . ILE A 1 81 ? -15.141 5.721 18.517 1.00 93.38 81 ILE A N 1
ATOM 595 C CA . ILE A 1 81 ? -15.974 5.460 17.343 1.00 93.38 81 ILE A CA 1
ATOM 596 C C . ILE A 1 81 ? -15.613 4.079 16.797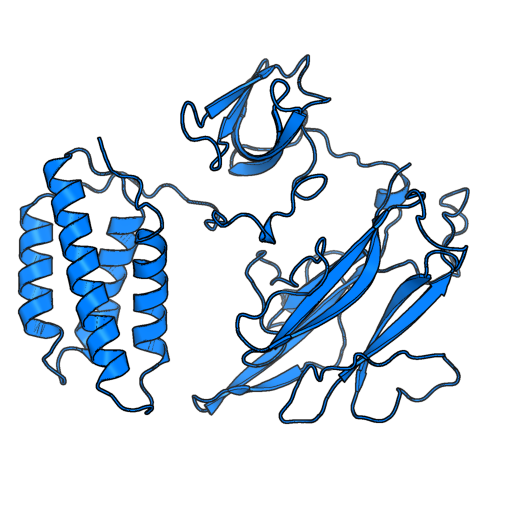 1.00 93.38 81 ILE A C 1
ATOM 598 O O . ILE A 1 81 ? -14.443 3.794 16.540 1.00 93.38 81 ILE A O 1
ATOM 602 N N . LYS A 1 82 ? -16.618 3.215 16.631 1.00 94.25 82 LYS A N 1
ATOM 603 C CA . LYS A 1 82 ? -16.462 1.872 16.060 1.00 94.25 82 LYS A CA 1
ATOM 604 C C . LYS A 1 82 ? -16.538 1.936 14.539 1.00 94.25 82 LYS A C 1
ATOM 606 O O . LYS A 1 82 ? -17.432 2.591 14.011 1.00 94.25 82 LYS A O 1
ATOM 611 N N . LEU A 1 83 ? -15.675 1.208 13.832 1.00 94.06 83 LEU A N 1
ATOM 612 C CA . LEU A 1 83 ? -15.925 0.917 12.419 1.00 94.06 83 LEU A CA 1
ATOM 613 C C . LEU A 1 83 ? -17.048 -0.110 12.258 1.00 94.06 83 LEU A C 1
ATOM 615 O O . LEU A 1 83 ? -17.075 -1.125 12.947 1.00 94.06 83 LEU A O 1
ATOM 619 N N . ASP A 1 84 ? -17.929 0.109 11.282 1.00 90.19 84 ASP A N 1
ATOM 620 C CA . ASP A 1 84 ? -19.091 -0.760 11.030 1.00 90.19 84 ASP A CA 1
ATOM 621 C C . ASP A 1 84 ? -18.713 -2.210 10.699 1.00 90.19 84 ASP A C 1
ATOM 623 O O . ASP A 1 84 ? -19.473 -3.149 10.932 1.00 90.19 84 ASP A O 1
ATOM 627 N N . LYS A 1 85 ? -17.527 -2.398 10.117 1.00 93.75 85 LYS A N 1
ATOM 628 C CA . LYS A 1 85 ? -17.022 -3.689 9.659 1.00 93.75 85 LYS A CA 1
ATOM 629 C C . LYS A 1 85 ? -15.930 -4.193 10.595 1.00 93.75 85 LYS A C 1
ATOM 631 O O . LYS A 1 85 ? -14.968 -3.490 10.899 1.00 93.75 85 LYS A O 1
ATOM 636 N N . SER A 1 86 ? -16.069 -5.453 10.988 1.00 93.50 86 SER A N 1
ATOM 637 C CA . SER A 1 86 ? -15.103 -6.177 11.809 1.00 93.50 86 SER A CA 1
ATOM 638 C C . SER A 1 86 ? -13.765 -6.350 11.084 1.00 93.50 86 SER A C 1
ATOM 640 O O . SER A 1 86 ? -13.749 -6.698 9.899 1.00 93.50 86 SER A O 1
ATOM 642 N N . VAL A 1 87 ? -12.661 -6.139 11.808 1.00 93.56 87 VAL A N 1
ATOM 643 C CA . VAL A 1 87 ? -11.291 -6.414 11.349 1.00 93.56 87 VAL A CA 1
ATOM 644 C C . VAL A 1 87 ? -10.892 -7.879 11.509 1.00 93.56 87 VAL A C 1
ATOM 646 O O . VAL A 1 87 ? -10.032 -8.330 10.765 1.00 93.56 87 VAL A O 1
ATOM 649 N N . ASP A 1 88 ? -11.528 -8.637 12.410 1.00 91.56 88 ASP A N 1
ATOM 650 C CA . ASP A 1 88 ? -11.449 -10.104 12.485 1.00 91.56 88 ASP A CA 1
ATOM 651 C C . ASP A 1 88 ? -12.858 -10.687 12.632 1.00 91.56 88 ASP A C 1
ATOM 653 O O . ASP A 1 88 ? -13.425 -10.742 13.727 1.00 91.56 88 ASP A O 1
ATOM 657 N N . ARG A 1 89 ? -13.407 -11.167 11.513 1.00 88.38 89 ARG A N 1
ATOM 658 C CA . ARG A 1 89 ? -14.779 -11.693 11.444 1.00 88.38 89 ARG A CA 1
ATOM 659 C C . ARG A 1 89 ? -14.997 -12.949 12.283 1.00 88.38 89 ARG A C 1
ATOM 661 O O . ARG A 1 89 ? -16.136 -13.262 12.607 1.00 88.38 89 ARG A O 1
ATOM 668 N N . THR A 1 90 ? -13.937 -13.709 12.558 1.00 86.25 90 THR A N 1
ATOM 669 C CA . THR A 1 90 ? -14.040 -14.975 13.299 1.00 86.25 90 THR A CA 1
ATOM 670 C C . THR A 1 90 ? -14.162 -14.726 14.792 1.00 86.25 90 THR A C 1
ATOM 672 O O . THR A 1 90 ? -14.921 -15.410 15.474 1.00 86.25 90 THR A O 1
ATOM 675 N N . LYS A 1 91 ? -13.450 -13.710 15.282 1.00 88.44 91 LYS A N 1
ATOM 676 C CA . LYS A 1 91 ? -13.432 -13.318 16.693 1.00 88.44 91 LYS A CA 1
ATOM 677 C C . LYS A 1 91 ? -14.380 -12.165 17.015 1.00 88.44 91 LYS A C 1
ATOM 679 O O . LYS A 1 91 ? -14.560 -11.852 18.184 1.00 88.44 91 LYS A O 1
ATOM 684 N N . GLY A 1 92 ? -14.980 -11.544 15.999 1.00 91.25 92 GLY A N 1
ATOM 685 C CA . GLY A 1 92 ? -15.855 -10.388 16.178 1.00 91.25 92 GLY A CA 1
ATOM 686 C C . GLY A 1 92 ? -15.101 -9.165 16.696 1.00 91.25 92 GLY A C 1
ATOM 687 O O . GLY A 1 92 ? -15.624 -8.444 17.539 1.00 91.25 92 GLY A O 1
ATOM 688 N N . LEU A 1 93 ? -13.866 -8.956 16.228 1.00 94.31 93 LEU A N 1
ATOM 689 C CA . LEU A 1 93 ? -13.053 -7.804 16.625 1.00 94.31 93 LEU A CA 1
ATOM 690 C C . LEU A 1 93 ? -13.260 -6.645 15.658 1.00 94.31 93 LEU A C 1
ATOM 692 O O . LEU A 1 93 ? -13.329 -6.842 14.442 1.00 94.31 93 LEU A O 1
ATOM 696 N N . PHE A 1 94 ? -13.313 -5.434 16.186 1.00 95.62 94 PHE A N 1
ATOM 697 C CA . PHE A 1 94 ? -13.538 -4.189 15.469 1.00 95.62 94 PHE A CA 1
ATOM 698 C C . PHE A 1 94 ? -12.399 -3.216 15.745 1.00 95.62 94 PHE A C 1
ATOM 700 O O . PHE A 1 94 ? -11.803 -3.217 16.820 1.00 95.62 94 PHE A O 1
ATOM 707 N N . LEU A 1 95 ? -12.104 -2.374 14.754 1.00 95.50 95 LEU A N 1
ATOM 708 C CA . LEU A 1 95 ? -11.213 -1.242 14.959 1.00 95.50 95 LEU A CA 1
ATOM 709 C C . LEU A 1 95 ? -12.032 -0.081 15.521 1.00 95.50 95 LEU A C 1
ATOM 711 O O . LEU A 1 95 ? -12.985 0.387 14.892 1.00 95.50 95 LEU A O 1
ATOM 715 N N . TRP A 1 96 ? -11.625 0.372 16.694 1.00 95.06 96 TRP A N 1
ATOM 716 C CA . TRP A 1 96 ? -12.119 1.560 17.360 1.00 95.06 96 TRP A CA 1
ATOM 717 C C . TRP A 1 96 ? -11.110 2.685 17.188 1.00 95.06 96 TRP A C 1
ATOM 719 O O . TRP A 1 96 ? -9.899 2.455 17.198 1.00 95.06 96 TRP A O 1
ATOM 729 N N . TYR A 1 97 ? -11.596 3.910 17.031 1.00 94.00 97 TYR A N 1
ATOM 730 C CA . TYR A 1 97 ? -10.732 5.071 16.889 1.00 94.00 97 TYR A CA 1
ATOM 731 C C . TYR A 1 97 ? -11.273 6.289 17.625 1.00 94.00 97 TYR A C 1
ATOM 733 O O . TYR A 1 97 ? -12.472 6.412 17.869 1.00 94.00 97 TYR A O 1
ATOM 741 N N . GLN A 1 98 ? -10.371 7.204 17.963 1.00 91.88 98 GLN A N 1
ATOM 742 C CA . GLN A 1 98 ? -10.723 8.498 18.537 1.00 91.88 98 GLN A CA 1
ATOM 743 C C . GLN A 1 98 ? -10.426 9.610 17.563 1.00 91.88 98 GLN A C 1
ATOM 745 O O . GLN A 1 98 ? -9.399 9.597 16.878 1.00 91.88 98 GLN A O 1
ATOM 750 N N . THR A 1 99 ? -11.298 10.608 17.570 1.00 89.69 99 THR A N 1
ATOM 751 C CA . THR A 1 99 ? -11.115 11.827 16.801 1.00 89.69 99 THR A CA 1
ATOM 752 C C . THR A 1 99 ? -11.008 13.027 17.713 1.00 89.69 99 THR A C 1
ATOM 754 O O . THR A 1 99 ? -11.783 13.172 18.656 1.00 89.69 99 THR A O 1
ATOM 757 N N . THR A 1 100 ? -10.105 13.939 17.382 1.00 84.44 100 THR A N 1
ATOM 758 C CA . THR A 1 100 ? -10.050 15.256 18.011 1.00 84.44 100 THR A CA 1
ATOM 759 C C . THR A 1 100 ? -10.116 16.339 16.948 1.00 84.44 100 THR A C 1
ATOM 761 O O . THR A 1 100 ? -9.676 16.155 15.811 1.00 84.44 100 THR A O 1
ATOM 764 N N . GLN A 1 101 ? -10.679 17.491 17.310 1.00 80.94 101 GLN A N 1
ATOM 765 C CA . GLN A 1 101 ? -10.575 18.667 16.458 1.00 80.94 101 GLN A CA 1
ATOM 766 C C . GLN A 1 101 ? -9.123 19.132 16.472 1.00 80.94 101 GLN A C 1
ATOM 768 O O . GLN A 1 101 ? -8.625 19.627 17.486 1.00 80.94 101 GLN A O 1
ATOM 773 N N . PHE A 1 102 ? -8.438 18.957 15.349 1.00 71.69 102 PHE A N 1
ATOM 774 C CA . PHE A 1 102 ? -7.050 19.358 15.221 1.00 71.69 102 PHE A CA 1
ATOM 775 C C . PHE A 1 102 ? -6.954 20.691 14.487 1.00 71.69 102 PHE A C 1
ATOM 777 O O . PHE A 1 102 ? -7.470 20.852 13.383 1.00 71.69 102 PHE A O 1
ATOM 784 N N . LYS A 1 103 ? -6.264 21.649 15.105 1.00 68.50 103 LYS A N 1
ATOM 785 C CA . LYS A 1 103 ? -5.810 22.879 14.454 1.00 68.50 103 LYS A CA 1
ATOM 786 C C . LYS A 1 103 ? -4.294 22.890 14.509 1.00 68.50 103 LYS A C 1
ATOM 788 O O . LYS A 1 103 ? -3.732 22.609 15.567 1.00 68.50 103 LYS A O 1
ATOM 793 N N . SER A 1 104 ? -3.644 23.228 13.393 1.00 62.81 104 SER A N 1
ATOM 794 C CA . SER A 1 104 ? -2.186 23.353 13.361 1.00 62.81 104 SER A CA 1
ATOM 795 C C . SER A 1 104 ? -1.718 24.258 14.504 1.00 62.81 104 SER A C 1
ATOM 797 O O . SER A 1 104 ? -2.187 25.400 14.589 1.00 62.81 104 SER A O 1
ATOM 799 N N . PRO A 1 105 ? -0.790 23.813 15.369 1.00 60.19 105 PRO A N 1
ATOM 800 C CA . PRO A 1 105 ? -0.209 24.707 16.352 1.00 60.19 105 PRO A CA 1
ATOM 801 C C . PRO A 1 105 ? 0.548 25.832 15.621 1.00 60.19 105 PRO A C 1
ATOM 803 O O . PRO A 1 105 ? 1.232 25.570 14.627 1.00 60.19 105 PRO A O 1
ATOM 806 N N . PRO A 1 106 ? 0.448 27.090 16.086 1.00 55.69 106 PRO A N 1
ATOM 807 C CA . PRO A 1 106 ? 1.117 28.229 15.455 1.00 55.69 106 PRO A CA 1
ATOM 808 C C . PRO A 1 106 ? 2.645 28.195 15.629 1.00 55.69 106 PRO A C 1
ATOM 810 O O . PRO A 1 106 ? 3.355 28.991 15.018 1.00 55.69 106 PRO A O 1
ATOM 813 N N . SER A 1 107 ? 3.180 27.305 16.472 1.00 53.88 107 SER A N 1
ATOM 814 C CA . SER A 1 107 ? 4.617 27.115 16.677 1.00 53.88 107 SER A CA 1
ATOM 815 C C . SER A 1 107 ? 4.933 25.682 17.143 1.00 53.88 107 SER A C 1
ATOM 817 O O . SER A 1 107 ? 4.147 25.096 17.885 1.00 53.88 107 SER A O 1
ATOM 819 N N . PRO A 1 108 ? 6.091 25.109 16.764 1.00 52.69 108 PRO A N 1
ATOM 820 C CA . PRO A 1 108 ? 6.467 23.728 17.101 1.00 52.69 108 PRO A CA 1
ATOM 821 C C . PRO A 1 108 ? 6.723 23.489 18.602 1.00 52.69 108 PRO A C 1
ATOM 823 O O . PRO A 1 108 ? 6.771 22.348 19.044 1.00 52.69 108 PRO A O 1
ATOM 826 N N . THR A 1 109 ? 6.861 24.540 19.412 1.00 50.00 109 THR A N 1
ATOM 827 C CA . THR A 1 109 ? 7.176 24.465 20.850 1.00 50.00 109 THR A CA 1
ATOM 828 C C . THR A 1 109 ? 5.975 24.188 21.762 1.00 50.00 109 THR A C 1
ATOM 830 O O . THR A 1 109 ? 6.172 23.918 22.942 1.00 50.00 109 THR A O 1
ATOM 833 N N . THR A 1 110 ? 4.737 24.209 21.253 1.00 50.84 110 THR A N 1
ATOM 834 C CA . THR A 1 110 ? 3.510 23.944 22.043 1.00 50.84 110 THR A CA 1
ATOM 835 C C . THR A 1 110 ? 3.072 22.468 22.041 1.00 50.84 110 THR A C 1
ATOM 837 O O . THR A 1 110 ? 2.007 22.143 22.553 1.00 50.84 110 THR A O 1
ATOM 840 N N . GLN A 1 111 ? 3.888 21.559 21.492 1.00 52.88 111 GLN A N 1
ATOM 841 C CA . GLN A 1 111 ? 3.545 20.151 21.220 1.00 52.88 111 GLN A CA 1
ATOM 842 C C . GLN A 1 111 ? 3.445 19.226 22.453 1.00 52.88 111 GLN A C 1
ATOM 844 O O . GLN A 1 111 ? 3.063 18.071 22.307 1.00 52.88 111 GLN A O 1
ATOM 849 N N . ALA A 1 112 ? 3.785 19.688 23.660 1.00 50.69 112 ALA A N 1
ATOM 850 C CA . ALA A 1 112 ? 4.076 18.791 24.785 1.00 50.69 112 ALA A CA 1
ATOM 851 C C . ALA A 1 112 ? 2.858 18.094 25.434 1.00 50.69 112 ALA A C 1
ATOM 853 O O . ALA A 1 112 ? 3.058 17.190 26.240 1.00 50.69 112 ALA A O 1
ATOM 854 N N . THR A 1 113 ? 1.616 18.478 25.116 1.00 53.88 113 THR A N 1
ATOM 855 C CA . THR A 1 113 ? 0.424 17.981 25.839 1.00 53.88 113 THR A CA 1
ATOM 856 C C . THR A 1 113 ? -0.702 17.412 24.976 1.00 53.88 113 THR A C 1
ATOM 858 O O . THR A 1 113 ? -1.608 16.797 25.532 1.00 53.88 113 THR A O 1
ATOM 861 N N . GLN A 1 114 ? -0.673 17.555 23.647 1.00 65.62 114 GLN A N 1
ATOM 862 C CA . GLN A 1 114 ? -1.751 17.070 22.775 1.00 65.62 114 GLN A CA 1
ATOM 863 C C . GLN A 1 114 ? -1.275 15.907 21.900 1.00 65.62 114 GLN A C 1
ATOM 865 O O . GLN A 1 114 ? -0.262 16.020 21.210 1.00 65.62 114 GLN A O 1
ATOM 870 N N . LYS A 1 115 ? -2.025 14.795 21.898 1.00 77.25 115 LYS A N 1
ATOM 871 C CA . LYS A 1 115 ? -1.787 13.670 20.983 1.00 77.25 115 LYS A CA 1
ATOM 872 C C . LYS A 1 115 ? -1.909 14.159 19.542 1.00 77.25 115 LYS A C 1
ATOM 874 O O . LYS A 1 115 ? -2.959 14.652 19.134 1.00 77.25 115 LYS A O 1
ATOM 879 N N . LEU A 1 116 ? -0.825 14.039 18.783 1.00 87.06 116 LEU A N 1
ATOM 880 C CA . LEU A 1 116 ? -0.792 14.476 17.393 1.00 87.06 116 LEU A CA 1
ATOM 881 C C . LEU A 1 116 ? -1.584 13.501 16.498 1.00 87.06 116 LEU A C 1
ATOM 883 O O . LEU A 1 116 ? -1.582 12.293 16.771 1.00 87.06 116 LEU A O 1
ATOM 887 N N . PRO A 1 117 ? -2.238 14.006 15.433 1.00 90.69 117 PRO A N 1
ATOM 888 C CA . PRO A 1 117 ? -2.955 13.182 14.468 1.00 90.69 117 PRO A CA 1
ATOM 889 C C . PRO A 1 117 ? -2.111 12.066 13.869 1.00 90.69 117 PRO A C 1
ATOM 891 O O . PRO A 1 117 ? -0.914 12.237 13.620 1.00 90.69 117 PRO A O 1
ATOM 894 N N . LEU A 1 118 ? -2.760 10.946 13.568 1.00 92.44 118 LEU A N 1
ATOM 895 C CA . LEU A 1 118 ? -2.161 9.876 12.787 1.00 92.44 118 LEU A CA 1
ATOM 896 C C . LEU A 1 118 ? -1.943 10.344 11.350 1.00 92.44 118 LEU A C 1
ATOM 898 O O . LEU A 1 118 ? -2.744 11.092 10.795 1.00 92.44 118 LEU A O 1
ATOM 902 N N . LYS A 1 119 ? -0.859 9.884 10.735 1.00 87.62 119 LYS A N 1
ATOM 903 C CA . LYS A 1 119 ? -0.486 10.214 9.357 1.00 87.62 119 LYS A CA 1
ATOM 904 C C . LYS A 1 119 ? -0.351 8.984 8.471 1.00 87.62 119 LYS A C 1
ATOM 906 O O . LYS A 1 119 ? -0.617 9.061 7.277 1.00 87.62 119 LYS A O 1
ATOM 911 N N . GLU A 1 120 ? 0.069 7.857 9.027 1.00 87.75 120 GLU A N 1
ATOM 912 C CA . GLU A 1 120 ? 0.279 6.633 8.256 1.00 87.75 120 GLU A CA 1
ATOM 913 C C . GLU A 1 120 ? -0.036 5.411 9.113 1.00 87.75 120 GLU A C 1
ATOM 915 O O . GLU A 1 120 ? 0.241 5.427 10.311 1.00 87.75 120 GLU A O 1
ATOM 920 N N . ILE A 1 121 ? -0.601 4.368 8.498 1.00 91.56 121 ILE A N 1
ATOM 921 C CA . ILE A 1 121 ? -0.887 3.076 9.133 1.00 91.56 121 ILE A CA 1
ATOM 922 C C . ILE A 1 121 ? -0.258 1.968 8.287 1.00 91.56 121 ILE A C 1
ATOM 924 O O . ILE A 1 121 ? -0.356 1.984 7.058 1.00 91.56 121 ILE A O 1
ATOM 928 N N . ARG A 1 122 ? 0.370 1.001 8.955 1.00 87.19 122 ARG A N 1
ATOM 929 C CA . ARG A 1 122 ? 1.007 -0.183 8.374 1.00 87.19 122 ARG A CA 1
ATOM 930 C C . ARG A 1 122 ? 0.670 -1.435 9.172 1.00 87.19 122 ARG A C 1
ATOM 932 O O . ARG A 1 122 ? 0.180 -1.355 10.295 1.00 87.19 122 ARG A O 1
ATOM 939 N N . VAL A 1 123 ? 0.953 -2.591 8.589 1.00 86.50 123 VAL A N 1
ATOM 940 C CA . VAL A 1 123 ? 0.832 -3.897 9.242 1.00 86.50 123 VAL A CA 1
ATOM 941 C C . VAL A 1 123 ? 2.169 -4.615 9.184 1.00 86.50 123 VAL A C 1
ATOM 943 O O . VAL A 1 123 ? 2.778 -4.705 8.124 1.00 86.50 123 VAL A O 1
ATOM 946 N N . VAL A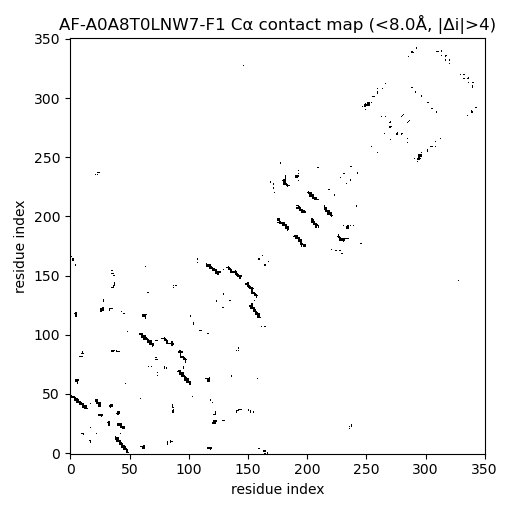 1 124 ? 2.609 -5.181 10.299 1.00 83.94 124 VAL A N 1
ATOM 947 C CA . VAL A 1 124 ? 3.808 -6.031 10.344 1.00 83.94 124 VAL A CA 1
ATOM 948 C C . VAL A 1 124 ? 3.471 -7.397 10.922 1.00 83.94 124 VAL A C 1
ATOM 950 O O . VAL A 1 124 ? 2.445 -7.567 11.583 1.00 83.94 124 VAL A O 1
ATOM 953 N N . ARG A 1 125 ? 4.308 -8.396 10.633 1.00 86.19 125 ARG A N 1
ATOM 954 C CA . ARG A 1 125 ? 4.145 -9.762 11.159 1.00 86.19 125 ARG A CA 1
ATOM 955 C C . ARG A 1 125 ? 4.903 -9.949 12.471 1.00 86.19 125 ARG A C 1
ATOM 957 O O . ARG A 1 125 ? 4.414 -10.653 13.350 1.00 86.19 125 ARG A O 1
ATOM 964 N N . ASP A 1 126 ? 6.036 -9.268 12.606 1.00 85.25 126 ASP A N 1
ATOM 965 C CA . ASP A 1 126 ? 6.882 -9.255 13.793 1.00 85.25 126 ASP A CA 1
ATOM 966 C C . ASP A 1 126 ? 7.064 -7.812 14.294 1.00 85.25 126 ASP A C 1
ATOM 968 O O . ASP A 1 126 ? 7.150 -6.869 13.508 1.00 85.25 126 ASP A O 1
ATOM 972 N N . VAL A 1 127 ? 7.124 -7.629 15.614 1.00 88.31 127 VAL A N 1
ATOM 973 C CA . VAL A 1 127 ? 7.356 -6.320 16.249 1.00 88.31 127 VAL A CA 1
ATOM 974 C C . VAL A 1 127 ? 8.741 -5.762 15.900 1.00 88.31 127 VAL A C 1
ATOM 976 O O . VAL A 1 127 ? 8.934 -4.549 15.876 1.00 88.31 127 VAL A O 1
ATOM 979 N N . ASN A 1 128 ? 9.706 -6.626 15.587 1.00 86.00 128 ASN A N 1
ATOM 980 C CA . ASN A 1 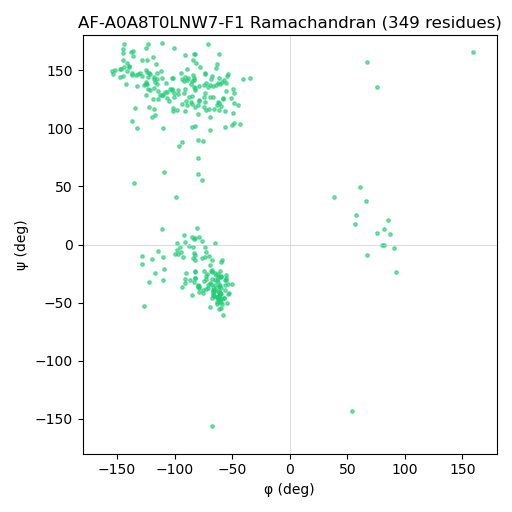128 ? 11.038 -6.216 15.149 1.00 86.00 128 ASN A CA 1
ATOM 981 C C . ASN A 1 128 ? 11.037 -5.569 13.752 1.00 86.00 128 ASN A C 1
ATOM 983 O O . ASN A 1 128 ? 11.983 -4.856 13.420 1.00 86.00 128 ASN A O 1
ATOM 987 N N . ASP A 1 129 ? 9.974 -5.766 12.965 1.00 78.94 129 ASP A N 1
ATOM 988 C CA . ASP A 1 129 ? 9.818 -5.183 11.627 1.00 78.94 129 ASP A CA 1
ATOM 989 C C . ASP A 1 129 ? 9.092 -3.824 11.654 1.00 78.94 129 ASP A C 1
ATOM 991 O O . ASP A 1 129 ? 8.823 -3.230 10.604 1.00 78.94 129 ASP A O 1
ATOM 995 N N . VAL A 1 130 ? 8.742 -3.312 12.843 1.00 81.88 130 VAL A N 1
ATOM 996 C CA . VAL A 1 130 ? 8.103 -1.998 12.991 1.00 81.88 130 VAL A CA 1
ATOM 997 C C . VAL A 1 130 ? 9.058 -0.911 12.474 1.00 81.88 130 VAL A C 1
ATOM 999 O O . VAL A 1 130 ? 10.177 -0.793 12.977 1.00 81.88 130 VAL A O 1
ATOM 1002 N N . PRO A 1 131 ? 8.646 -0.085 11.491 1.00 76.88 131 PRO A N 1
ATOM 1003 C CA . PRO A 1 131 ? 9.521 0.946 10.947 1.00 76.88 131 PRO A CA 1
ATOM 1004 C C . PRO A 1 131 ? 9.900 2.008 11.984 1.00 76.88 131 PRO A C 1
ATOM 1006 O O . PRO A 1 131 ? 9.129 2.331 12.888 1.00 76.88 131 PRO A O 1
ATOM 1009 N N . GLU A 1 132 ? 11.068 2.623 11.806 1.00 80.00 132 GLU A N 1
ATOM 1010 C CA . GLU A 1 132 ? 11.522 3.711 12.674 1.00 80.00 132 GLU A CA 1
ATOM 1011 C C . GLU A 1 132 ? 10.489 4.855 12.732 1.00 80.00 132 GLU A C 1
ATOM 1013 O O . GLU A 1 132 ? 9.974 5.315 11.709 1.00 80.00 132 GLU A O 1
ATOM 1018 N N . GLY A 1 133 ? 10.175 5.306 13.950 1.00 81.06 133 GLY A N 1
ATOM 1019 C CA . GLY A 1 133 ? 9.191 6.360 14.207 1.00 81.06 133 GLY A CA 1
ATOM 1020 C C . GLY A 1 133 ? 7.729 5.901 14.219 1.00 81.06 133 GLY A C 1
ATOM 1021 O O . GLY A 1 133 ? 6.856 6.739 14.440 1.00 81.06 133 GLY A O 1
ATOM 1022 N N . PHE A 1 134 ? 7.441 4.614 13.998 1.00 88.38 134 PHE A N 1
ATOM 1023 C CA . PHE A 1 134 ? 6.097 4.057 14.158 1.00 88.38 134 PHE A CA 1
ATOM 1024 C C . PHE A 1 134 ? 5.861 3.564 15.589 1.00 88.38 134 PHE A C 1
ATOM 1026 O O . PHE A 1 134 ? 6.721 2.957 16.223 1.00 88.38 134 PHE A O 1
ATOM 1033 N N . GLU A 1 135 ? 4.645 3.796 16.066 1.00 93.56 135 GLU A N 1
ATOM 1034 C CA . GLU A 1 135 ? 4.046 3.136 17.221 1.00 93.56 135 GLU A CA 1
ATOM 1035 C C . GLU A 1 135 ? 3.273 1.897 16.742 1.00 93.56 135 GLU A C 1
ATOM 1037 O O . GLU A 1 135 ? 2.957 1.766 15.558 1.00 93.56 135 GLU A O 1
ATOM 1042 N N . PHE A 1 136 ? 2.951 0.973 17.644 1.00 94.00 136 PHE A N 1
ATOM 1043 C CA . PHE A 1 136 ? 2.158 -0.210 17.313 1.00 94.00 136 PHE A CA 1
ATOM 1044 C C . PHE A 1 136 ? 1.224 -0.599 18.455 1.00 94.00 136 PHE A C 1
ATOM 1046 O O . PHE A 1 136 ? 1.502 -0.336 19.628 1.00 94.00 136 PHE A O 1
ATOM 1053 N N . LEU A 1 137 ? 0.107 -1.239 18.107 1.00 94.19 137 LEU A N 1
ATOM 1054 C CA . LEU A 1 137 ? -0.792 -1.829 19.093 1.00 94.19 137 LEU A CA 1
ATOM 1055 C C . LEU A 1 137 ? -0.111 -3.035 19.743 1.00 94.19 137 LEU A C 1
ATOM 1057 O O . LEU A 1 137 ? 0.368 -3.931 19.050 1.00 94.19 137 LEU A O 1
ATOM 1061 N N . LYS A 1 138 ? -0.061 -3.048 21.080 1.00 89.12 138 LYS A N 1
ATOM 1062 C CA . LYS A 1 138 ? 0.644 -4.087 21.850 1.00 89.12 138 LYS A CA 1
ATOM 1063 C C . LYS A 1 138 ? 0.072 -5.480 21.615 1.00 89.12 138 LYS A C 1
ATOM 1065 O O . LYS A 1 138 ? 0.821 -6.454 21.610 1.00 89.12 138 LYS A O 1
ATOM 1070 N N . GLU A 1 139 ? -1.240 -5.563 21.441 1.00 89.06 139 GLU A N 1
ATOM 1071 C CA . GLU A 1 139 ? -1.932 -6.821 21.205 1.00 89.06 139 GLU A CA 1
ATOM 1072 C C . GLU A 1 139 ? -1.985 -7.120 19.703 1.00 89.06 139 GLU A C 1
ATOM 1074 O O . GLU A 1 139 ? -2.535 -6.321 18.937 1.00 89.06 139 GLU A O 1
ATOM 1079 N N . PRO A 1 140 ? -1.404 -8.246 19.253 1.00 91.81 140 PRO A N 1
ATOM 1080 C CA . PRO A 1 140 ? -1.521 -8.653 17.868 1.00 91.81 140 PRO A CA 1
ATOM 1081 C C . PRO A 1 140 ? -2.915 -9.195 17.574 1.00 91.81 140 PRO A C 1
ATOM 1083 O O . PRO A 1 140 ? -3.519 -9.919 18.367 1.00 91.81 140 PRO A O 1
ATOM 1086 N N . LEU A 1 141 ? -3.358 -8.967 16.346 1.00 91.81 141 LEU A N 1
ATOM 1087 C CA . LEU A 1 141 ? -4.411 -9.771 15.751 1.00 91.81 141 LEU A CA 1
ATOM 1088 C C . LEU A 1 141 ? -3.831 -11.139 15.385 1.00 91.81 141 LEU A C 1
ATOM 1090 O O . LEU A 1 141 ? -2.854 -11.234 14.641 1.00 91.81 141 LEU A O 1
ATOM 1094 N N . ILE A 1 142 ? -4.433 -12.190 15.937 1.00 91.12 142 ILE A N 1
ATOM 1095 C CA . ILE A 1 142 ? -4.087 -13.584 15.653 1.00 91.12 142 ILE A CA 1
ATOM 1096 C C . ILE A 1 142 ? -5.326 -14.247 15.071 1.00 91.12 142 ILE A C 1
ATOM 1098 O O . ILE A 1 142 ? -6.282 -14.496 15.805 1.00 91.12 142 ILE A O 1
ATOM 1102 N N . SER A 1 143 ? -5.309 -14.571 13.786 1.00 86.62 143 SER A N 1
ATOM 1103 C CA . SER A 1 143 ? -6.444 -15.194 13.100 1.00 86.62 143 SER A CA 1
ATOM 1104 C C . SER A 1 143 ? -6.038 -16.541 12.507 1.00 86.62 143 SER A C 1
ATOM 1106 O O . SER A 1 143 ? -4.901 -16.730 12.077 1.00 86.62 143 SER A O 1
ATOM 1108 N N . SER A 1 144 ? -6.964 -17.495 12.470 1.00 83.06 144 SER A N 1
ATOM 1109 C CA . SER A 1 144 ? -6.734 -18.798 11.838 1.00 83.06 144 SER A CA 1
ATOM 1110 C C . SER A 1 144 ? -7.016 -18.720 10.337 1.00 83.06 144 SER A C 1
ATOM 1112 O O . SER A 1 144 ? -8.088 -18.276 9.929 1.00 83.06 144 SER A O 1
ATOM 1114 N N . CYS A 1 145 ? -6.066 -19.156 9.515 1.00 74.44 145 CYS A N 1
ATOM 1115 C CA . CYS A 1 145 ? -6.213 -19.251 8.065 1.00 74.44 145 CYS A CA 1
ATOM 1116 C C . CYS A 1 145 ? -6.898 -20.565 7.653 1.00 74.44 145 CYS A C 1
ATOM 1118 O O . CYS A 1 145 ? -6.846 -21.562 8.373 1.00 74.44 145 CYS A O 1
ATOM 1120 N N . GLU A 1 146 ? -7.480 -20.597 6.448 1.00 70.94 146 GLU A N 1
ATOM 1121 C CA . GLU A 1 146 ? -8.171 -21.778 5.889 1.00 70.94 146 GLU A CA 1
ATOM 1122 C C . GLU A 1 146 ? -7.261 -23.016 5.758 1.00 70.94 146 GLU A C 1
ATOM 1124 O O . GLU A 1 146 ? -7.727 -24.149 5.820 1.00 70.94 146 GLU A O 1
ATOM 1129 N N . ASN A 1 147 ? -5.952 -22.807 5.607 1.00 68.81 147 ASN A N 1
ATOM 1130 C CA . ASN A 1 147 ? -4.927 -23.853 5.524 1.00 68.81 147 ASN A CA 1
ATOM 1131 C C . ASN A 1 147 ? -4.452 -24.364 6.904 1.00 68.81 147 ASN A C 1
ATOM 1133 O O . ASN A 1 147 ? -3.503 -25.143 6.970 1.00 68.81 147 ASN A O 1
ATOM 1137 N N . GLY A 1 148 ? -5.059 -23.899 8.001 1.00 70.81 148 GLY A N 1
ATOM 1138 C CA . GLY A 1 148 ? -4.681 -24.255 9.369 1.00 70.81 148 GLY A CA 1
ATOM 1139 C C . GLY A 1 148 ? -3.475 -23.494 9.927 1.00 70.81 148 GLY A C 1
ATOM 1140 O O . GLY A 1 148 ? -3.112 -23.719 11.081 1.00 70.81 148 GLY A O 1
ATOM 1141 N N . THR A 1 149 ? -2.857 -22.582 9.166 1.00 78.88 149 THR A N 1
ATOM 1142 C CA . THR A 1 149 ? -1.792 -21.715 9.693 1.00 78.88 149 THR A CA 1
ATOM 1143 C C . THR A 1 149 ? -2.385 -20.530 10.450 1.00 78.88 149 THR A C 1
ATOM 1145 O O . THR A 1 149 ? -3.514 -20.117 10.199 1.00 78.88 149 THR A O 1
ATOM 1148 N N . THR A 1 150 ? -1.627 -19.936 11.365 1.00 84.44 150 THR A N 1
ATOM 1149 C CA . THR A 1 150 ? -2.046 -18.719 12.068 1.00 84.44 150 THR A CA 1
ATOM 1150 C C . THR A 1 150 ? -1.447 -17.488 11.409 1.00 84.44 150 THR A C 1
ATOM 1152 O O . THR A 1 150 ? -0.238 -17.421 11.188 1.00 84.44 150 THR A O 1
ATOM 1155 N N . LEU A 1 151 ? -2.289 -16.503 11.119 1.00 84.62 151 LEU A N 1
ATOM 1156 C CA . LEU A 1 151 ? -1.871 -15.179 10.697 1.00 84.62 151 LEU A CA 1
ATOM 1157 C C . LEU A 1 151 ? -1.724 -14.298 11.932 1.00 84.62 151 LEU A C 1
ATOM 1159 O O . LEU A 1 151 ? -2.712 -14.015 12.604 1.00 84.62 151 LEU A O 1
ATOM 1163 N N . GLN A 1 152 ? -0.499 -13.867 12.211 1.00 90.94 152 GLN A N 1
ATOM 1164 C CA . GLN A 1 152 ? -0.215 -12.879 13.242 1.00 90.94 152 GLN A CA 1
ATOM 1165 C C . GLN A 1 152 ? 0.086 -11.531 12.587 1.00 90.94 152 GLN A C 1
ATOM 1167 O O . GLN A 1 152 ? 0.824 -11.450 11.600 1.00 90.94 152 GLN A O 1
ATOM 1172 N N . THR A 1 153 ? -0.521 -10.476 13.118 1.00 92.25 153 THR A N 1
ATOM 1173 C CA . THR A 1 153 ? -0.371 -9.103 12.628 1.00 92.25 153 THR A CA 1
ATOM 1174 C C . THR A 1 153 ? -0.346 -8.108 13.761 1.00 92.25 153 THR A C 1
ATOM 1176 O O . THR A 1 153 ? -1.197 -8.155 14.648 1.00 92.25 153 THR A O 1
ATOM 1179 N N . TYR A 1 154 ? 0.550 -7.140 13.651 1.00 93.88 154 TYR A N 1
ATOM 1180 C CA . TYR A 1 154 ? 0.558 -5.935 14.462 1.00 93.88 154 TYR A CA 1
ATOM 1181 C C . TYR A 1 154 ? 0.152 -4.754 13.595 1.00 93.88 154 TYR A C 1
ATOM 1183 O O . TYR A 1 154 ? 0.680 -4.575 12.495 1.00 93.88 154 TYR A O 1
ATOM 1191 N N . LEU A 1 155 ? -0.787 -3.951 14.093 1.00 95.38 155 LEU A N 1
ATOM 1192 C CA . LEU A 1 155 ? -1.138 -2.684 13.471 1.00 95.38 155 LEU A CA 1
ATOM 1193 C C . LEU A 1 155 ? -0.180 -1.609 13.980 1.00 95.38 155 LEU A C 1
ATOM 1195 O O . LEU A 1 155 ? -0.088 -1.371 15.186 1.00 95.38 155 LEU A O 1
ATOM 1199 N N . CYS A 1 156 ? 0.516 -0.962 13.057 1.00 94.06 156 CYS A N 1
ATOM 1200 C CA . CYS A 1 156 ? 1.490 0.081 13.333 1.00 94.06 156 CYS A CA 1
ATOM 1201 C C . CYS A 1 156 ? 1.004 1.403 12.762 1.00 94.06 156 CYS A C 1
ATOM 1203 O O . CYS A 1 156 ? 0.372 1.434 11.708 1.00 94.06 156 CYS A O 1
ATOM 1205 N N . PHE A 1 157 ? 1.335 2.510 13.407 1.00 93.38 157 PHE A N 1
ATOM 1206 C CA . PHE A 1 157 ? 0.960 3.830 12.933 1.00 93.38 157 PHE A CA 1
ATOM 1207 C C . PHE A 1 157 ? 2.018 4.872 13.268 1.00 93.38 157 PHE A C 1
ATOM 1209 O O . PHE A 1 157 ? 2.733 4.771 14.259 1.00 93.38 157 PHE A O 1
ATOM 1216 N N . ARG A 1 158 ? 2.108 5.900 12.427 1.00 90.19 158 ARG A N 1
ATOM 1217 C CA . ARG A 1 158 ? 2.982 7.055 12.632 1.00 90.19 158 ARG A CA 1
ATOM 1218 C C . ARG A 1 158 ? 2.133 8.295 12.840 1.00 90.19 158 ARG A C 1
ATOM 1220 O O . ARG A 1 158 ? 1.216 8.554 12.056 1.00 90.19 158 ARG A O 1
ATOM 1227 N N . ARG A 1 159 ? 2.456 9.078 13.864 1.00 90.31 159 ARG A N 1
ATOM 1228 C CA . ARG A 1 159 ? 1.845 10.389 14.115 1.00 90.31 159 ARG A CA 1
ATOM 1229 C C . ARG A 1 159 ? 2.503 11.470 13.265 1.00 90.31 159 ARG A C 1
ATOM 1231 O O . ARG A 1 159 ? 3.592 11.275 12.724 1.00 90.31 159 ARG A O 1
ATOM 1238 N N . LEU A 1 160 ? 1.847 12.619 13.150 1.00 85.50 160 LEU A N 1
ATOM 1239 C CA . LEU A 1 160 ? 2.515 13.829 12.684 1.00 85.50 160 LEU A CA 1
ATOM 1240 C C . LEU A 1 160 ? 3.700 14.136 13.604 1.00 85.50 160 LEU A C 1
ATOM 1242 O O . LEU A 1 160 ? 3.531 14.241 14.815 1.00 85.50 160 LEU A O 1
ATOM 1246 N N . GLY A 1 161 ? 4.887 14.272 13.022 1.00 77.75 161 GLY A N 1
ATOM 1247 C CA . GLY A 1 161 ? 6.106 14.652 13.729 1.00 77.75 161 GLY A CA 1
ATOM 1248 C C . GLY A 1 161 ? 6.451 16.126 13.535 1.00 77.75 161 GLY A C 1
ATOM 1249 O O . GLY A 1 161 ? 5.904 16.810 12.668 1.00 77.75 161 GLY A O 1
ATOM 1250 N N . SER A 1 162 ? 7.409 16.629 14.316 1.00 70.25 162 SER A N 1
ATOM 1251 C CA . SER A 1 162 ? 7.931 17.999 14.174 1.00 70.25 162 SER A CA 1
ATOM 1252 C C . SER A 1 162 ? 8.403 18.310 12.744 1.00 70.25 162 SER A C 1
ATOM 1254 O O . SER A 1 162 ? 8.205 19.418 12.240 1.00 70.25 162 SER A O 1
ATOM 1256 N N . GLU A 1 163 ? 8.947 17.306 12.051 1.00 67.06 163 GLU A N 1
ATOM 1257 C CA . GLU A 1 163 ? 9.386 17.393 10.665 1.00 67.06 163 GLU A CA 1
ATOM 1258 C C . GLU A 1 163 ? 8.236 17.639 9.681 1.00 67.06 163 GLU A C 1
ATOM 1260 O O . GLU A 1 163 ? 8.431 18.330 8.679 1.00 67.06 163 GLU A O 1
ATOM 1265 N N . ASP A 1 164 ? 7.032 17.147 9.985 1.00 70.44 164 ASP A N 1
ATOM 1266 C CA . ASP A 1 164 ? 5.850 17.303 9.136 1.00 70.44 164 ASP A CA 1
ATOM 1267 C C . ASP A 1 164 ? 5.312 18.740 9.171 1.00 70.44 164 ASP A C 1
ATOM 1269 O O . ASP A 1 164 ? 4.809 19.242 8.164 1.00 70.44 164 ASP A O 1
ATOM 1273 N N . PHE A 1 165 ? 5.499 19.435 10.297 1.00 64.56 165 PHE A N 1
ATOM 1274 C CA . PHE A 1 165 ? 5.164 20.854 10.449 1.00 64.56 165 PHE A CA 1
ATOM 1275 C C . PHE A 1 165 ? 6.250 21.784 9.897 1.00 64.56 165 PHE A C 1
ATOM 1277 O O . PHE A 1 165 ? 5.964 22.917 9.515 1.00 64.56 165 PHE A O 1
ATOM 1284 N N . SER A 1 166 ? 7.498 21.315 9.812 1.00 54.47 166 SER A N 1
ATOM 1285 C CA . SER A 1 166 ? 8.640 22.129 9.368 1.00 54.47 166 SER A CA 1
ATOM 1286 C C . SER A 1 166 ? 8.714 22.371 7.851 1.00 54.47 166 SER A C 1
ATOM 1288 O O . SER A 1 166 ? 9.637 23.027 7.371 1.00 54.47 166 SER A O 1
ATOM 1290 N N . GLY A 1 167 ? 7.726 21.889 7.089 1.00 54.88 167 GLY A N 1
ATOM 1291 C CA . GLY A 1 167 ? 7.784 21.852 5.633 1.00 54.88 167 GLY A CA 1
ATOM 1292 C C . GLY A 1 167 ? 8.704 20.725 5.165 1.00 54.88 167 GLY A C 1
ATOM 1293 O O . GLY A 1 167 ? 9.788 20.499 5.698 1.00 54.88 167 GLY A O 1
ATOM 1294 N N . SER A 1 168 ? 8.255 19.975 4.161 1.00 54.81 168 SER A N 1
ATOM 1295 C CA . SER A 1 168 ? 8.995 18.825 3.653 1.00 54.81 168 SER A CA 1
ATOM 1296 C C . SER A 1 168 ? 10.409 19.234 3.216 1.00 54.81 168 SER A C 1
ATOM 1298 O O . SER A 1 168 ? 10.576 19.951 2.232 1.00 54.81 168 SER A O 1
ATOM 1300 N N . LYS A 1 169 ? 11.446 18.718 3.896 1.00 58.44 169 LYS A N 1
ATOM 1301 C CA . LYS A 1 169 ? 12.849 18.763 3.422 1.00 58.44 169 LYS A CA 1
ATOM 1302 C C . LYS A 1 169 ? 13.060 17.937 2.145 1.00 58.44 169 LYS A C 1
ATOM 1304 O O . LYS A 1 169 ? 14.190 17.802 1.668 1.00 58.44 169 LYS A O 1
ATOM 1309 N N . TRP A 1 170 ? 11.996 17.326 1.618 1.00 74.25 170 TRP A N 1
ATOM 1310 C CA . TRP A 1 170 ? 12.056 16.538 0.406 1.00 74.25 170 TRP A CA 1
ATOM 1311 C C . TRP A 1 170 ? 12.497 17.418 -0.756 1.00 74.25 170 TRP A C 1
ATOM 1313 O O . TRP A 1 170 ? 11.879 18.420 -1.104 1.00 74.25 170 TRP A O 1
ATOM 1323 N N . SER A 1 171 ? 13.597 17.001 -1.360 1.00 77.12 171 SER A N 1
ATOM 1324 C CA . SER A 1 171 ? 14.138 17.599 -2.559 1.00 77.12 171 SER A CA 1
ATOM 1325 C C . SER A 1 171 ? 14.459 16.476 -3.515 1.00 77.12 171 SER A C 1
ATOM 1327 O O . SER A 1 171 ? 15.067 15.470 -3.128 1.00 77.12 171 SER A O 1
ATOM 1329 N N . ILE A 1 172 ? 14.096 16.682 -4.777 1.00 82.25 172 ILE A N 1
ATOM 1330 C CA . ILE A 1 172 ? 14.481 15.800 -5.873 1.00 82.25 172 ILE A CA 1
ATOM 1331 C C . ILE A 1 172 ? 16.008 15.631 -5.958 1.00 82.25 172 ILE A C 1
ATOM 1333 O O . ILE A 1 172 ? 16.497 14.583 -6.367 1.00 82.25 172 ILE A O 1
ATOM 1337 N N . LEU A 1 173 ? 16.770 16.626 -5.483 1.00 79.12 173 LEU A N 1
ATOM 1338 C CA . LEU A 1 173 ? 18.233 16.615 -5.487 1.00 79.12 173 LEU A CA 1
ATOM 1339 C C . LEU A 1 173 ? 18.837 15.565 -4.542 1.00 79.12 173 LEU A C 1
ATOM 1341 O O . LEU A 1 173 ? 19.968 15.149 -4.773 1.00 79.12 173 LEU A O 1
ATOM 1345 N N . ASN A 1 174 ? 18.089 15.150 -3.513 1.00 79.81 174 ASN A N 1
ATOM 1346 C CA . ASN A 1 174 ? 18.524 14.191 -2.493 1.00 79.81 174 ASN A CA 1
ATOM 1347 C C . ASN A 1 174 ? 18.030 12.760 -2.775 1.00 79.81 174 ASN A C 1
ATOM 1349 O O . ASN A 1 174 ? 18.254 11.860 -1.968 1.00 79.81 174 ASN A O 1
ATOM 1353 N N . GLN A 1 175 ? 17.314 12.543 -3.882 1.00 77.88 175 GLN A N 1
ATOM 1354 C CA . GLN A 1 175 ? 16.797 11.224 -4.251 1.00 77.88 175 GLN A CA 1
ATOM 1355 C C . GLN A 1 175 ? 17.870 10.399 -4.965 1.00 77.88 175 GLN A C 1
ATOM 1357 O O . GLN A 1 175 ? 18.859 10.951 -5.441 1.00 77.88 175 GLN A O 1
ATOM 1362 N N . LYS A 1 176 ? 17.680 9.080 -5.078 1.00 75.69 176 LYS A N 1
ATOM 1363 C CA . LYS A 1 176 ? 18.593 8.172 -5.796 1.00 75.69 176 LYS A CA 1
ATOM 1364 C C . LYS A 1 176 ? 17.885 7.488 -6.966 1.00 75.69 176 LYS A C 1
ATOM 1366 O O . LYS A 1 176 ? 16.658 7.450 -7.011 1.00 75.69 176 LYS A O 1
ATOM 1371 N N . ALA A 1 177 ? 18.658 6.959 -7.915 1.00 74.69 177 ALA A N 1
ATOM 1372 C CA . ALA A 1 177 ? 18.120 6.039 -8.916 1.00 74.69 177 ALA A CA 1
ATOM 1373 C C . ALA A 1 177 ? 17.458 4.834 -8.223 1.00 74.69 177 ALA A C 1
ATOM 1375 O O . ALA A 1 177 ? 17.940 4.368 -7.193 1.00 74.69 177 ALA A O 1
ATOM 1376 N N . GLY A 1 178 ? 16.336 4.377 -8.766 1.00 57.44 178 GLY A N 1
ATOM 1377 C CA . GLY A 1 178 ? 15.453 3.373 -8.180 1.00 57.44 178 GLY A CA 1
ATOM 1378 C C . GLY A 1 178 ? 14.313 3.951 -7.336 1.00 57.44 178 GLY A C 1
ATOM 1379 O O . GLY A 1 178 ? 13.282 3.287 -7.219 1.00 57.44 178 GLY A O 1
ATOM 1380 N N . ASN A 1 179 ? 14.441 5.175 -6.803 1.00 71.62 179 ASN A N 1
ATOM 1381 C CA . ASN A 1 179 ? 13.372 5.801 -6.020 1.00 71.62 179 ASN A CA 1
ATOM 1382 C C . ASN A 1 179 ? 12.177 6.153 -6.909 1.00 71.62 179 ASN A C 1
ATOM 1384 O O . ASN A 1 179 ? 12.336 6.638 -8.030 1.00 71.62 179 ASN A O 1
ATOM 1388 N N . TRP A 1 180 ? 10.982 5.973 -6.361 1.00 76.50 180 TRP A N 1
ATOM 1389 C CA . TRP A 1 180 ? 9.731 6.390 -6.978 1.00 76.50 180 TRP A CA 1
ATOM 1390 C C . TRP A 1 180 ? 9.354 7.807 -6.538 1.00 76.50 180 TRP A C 1
ATOM 1392 O O . TRP A 1 180 ? 9.618 8.206 -5.400 1.00 76.50 180 TRP A O 1
ATOM 1402 N N . ILE A 1 181 ? 8.759 8.571 -7.450 1.00 83.25 181 ILE A N 1
ATOM 1403 C CA . ILE A 1 181 ? 8.356 9.969 -7.273 1.00 83.25 181 ILE A CA 1
ATOM 1404 C C . ILE A 1 181 ? 7.053 10.256 -8.028 1.00 83.25 181 ILE A C 1
ATOM 1406 O O . ILE A 1 181 ? 6.673 9.508 -8.928 1.00 83.25 181 ILE A O 1
ATOM 1410 N N . ASP A 1 182 ? 6.411 11.375 -7.706 1.00 84.25 182 ASP A N 1
ATOM 1411 C CA . ASP A 1 182 ? 5.302 11.908 -8.497 1.00 84.25 182 ASP A CA 1
ATOM 1412 C C . ASP A 1 182 ? 5.848 12.897 -9.528 1.00 84.25 182 ASP A C 1
ATOM 1414 O O . ASP A 1 182 ? 6.602 13.809 -9.176 1.00 84.25 182 ASP A O 1
ATOM 1418 N N . VAL A 1 183 ? 5.457 12.736 -10.792 1.00 89.12 183 VAL A N 1
ATOM 1419 C CA . VAL A 1 183 ? 5.843 13.619 -11.899 1.00 89.12 183 VAL A CA 1
ATOM 1420 C C . VAL A 1 183 ? 4.608 14.217 -12.555 1.00 89.12 183 VAL A C 1
ATOM 1422 O O . VAL A 1 183 ? 3.638 13.524 -12.857 1.00 89.12 183 VAL A O 1
ATOM 1425 N N . LYS A 1 184 ? 4.656 15.526 -12.783 1.00 87.69 184 LYS A N 1
ATOM 1426 C CA . LYS A 1 184 ? 3.627 16.294 -13.466 1.00 87.69 184 LYS A CA 1
ATOM 1427 C C . LYS A 1 184 ? 3.950 16.405 -14.948 1.00 87.69 184 LYS A C 1
ATOM 1429 O O . LYS A 1 184 ? 4.970 16.990 -15.337 1.00 87.69 184 LYS A O 1
ATOM 1434 N N . ASP A 1 185 ? 3.039 15.916 -15.771 1.00 84.06 185 ASP A N 1
ATOM 1435 C CA . ASP A 1 185 ? 3.013 16.228 -17.191 1.00 84.06 185 ASP A CA 1
ATOM 1436 C C . ASP A 1 185 ? 2.501 17.662 -17.372 1.00 84.06 185 ASP A C 1
ATOM 1438 O O . ASP A 1 185 ? 1.378 17.990 -16.985 1.00 84.06 185 ASP A O 1
ATOM 1442 N N . LEU A 1 186 ? 3.332 18.537 -17.940 1.00 81.81 186 LEU A N 1
ATOM 1443 C CA . LEU A 1 186 ? 2.952 19.931 -18.172 1.00 81.81 186 LEU A CA 1
ATOM 1444 C C . LEU A 1 186 ? 1.927 20.084 -19.297 1.00 81.81 186 LEU A C 1
ATOM 1446 O O . LEU A 1 186 ? 1.184 21.060 -19.290 1.00 81.81 186 LEU A O 1
ATOM 1450 N N . SER A 1 187 ? 1.875 19.143 -20.241 1.00 80.50 187 SER A N 1
ATOM 1451 C CA . SER A 1 187 ? 0.957 19.223 -21.378 1.00 80.50 187 SER A CA 1
ATOM 1452 C C . SER A 1 187 ? -0.481 18.903 -20.968 1.00 80.50 187 SER A C 1
ATOM 1454 O O . SER A 1 187 ? -1.410 19.602 -21.365 1.00 80.50 187 SER A O 1
ATOM 1456 N N . SER A 1 188 ? -0.664 17.888 -20.119 1.00 78.31 188 SER A N 1
ATOM 1457 C CA . SER A 1 188 ? -1.980 17.466 -19.627 1.00 78.31 188 SER A CA 1
ATOM 1458 C C . SER A 1 188 ? -2.322 17.982 -18.228 1.00 78.31 188 SER A C 1
ATOM 1460 O O . SER A 1 188 ? -3.450 17.799 -17.770 1.00 78.31 188 SER A O 1
ATOM 1462 N N . ASN A 1 189 ? -1.367 18.610 -17.534 1.00 77.88 189 ASN A N 1
ATOM 1463 C CA . ASN A 1 189 ? -1.468 19.035 -16.134 1.00 77.88 189 ASN A CA 1
ATOM 1464 C C . ASN A 1 189 ? -1.790 17.879 -15.158 1.00 77.88 189 ASN A C 1
ATOM 1466 O O . ASN A 1 189 ? -2.221 18.123 -14.030 1.00 77.88 189 ASN A O 1
ATOM 1470 N N . LYS A 1 190 ? -1.580 16.624 -15.579 1.00 82.00 190 LYS A N 1
ATOM 1471 C CA . LYS A 1 190 ? -1.835 15.420 -14.780 1.00 82.00 190 LYS A CA 1
ATOM 1472 C C . LYS A 1 190 ? -0.574 14.957 -14.065 1.00 82.00 190 LYS A C 1
ATOM 1474 O O . LYS A 1 190 ? 0.535 15.075 -14.583 1.00 82.00 190 LYS A O 1
ATOM 1479 N N . TRP A 1 191 ? -0.766 14.385 -12.883 1.00 81.75 191 TRP A N 1
ATOM 1480 C CA . TRP A 1 191 ? 0.294 13.739 -12.120 1.00 81.75 191 TRP A CA 1
ATOM 1481 C C . TRP A 1 191 ? 0.334 12.242 -12.419 1.00 81.75 191 TRP A C 1
ATOM 1483 O O . TRP A 1 191 ? -0.698 11.605 -12.625 1.00 81.75 191 TRP A O 1
ATOM 1493 N N . SER A 1 192 ? 1.533 11.675 -12.478 1.00 81.00 192 SER A N 1
ATOM 1494 C CA . SER A 1 192 ? 1.773 10.249 -12.693 1.00 81.00 192 SER A CA 1
ATOM 1495 C C . SER A 1 192 ? 2.939 9.771 -11.839 1.00 81.00 192 SER A C 1
ATOM 1497 O O . SER A 1 192 ? 3.855 10.531 -11.533 1.00 81.00 192 SER A O 1
ATOM 1499 N N . VAL A 1 193 ? 2.884 8.503 -11.442 1.00 80.38 193 VAL A N 1
ATOM 1500 C CA . VAL A 1 193 ? 3.976 7.845 -10.723 1.00 80.38 193 VAL A CA 1
ATOM 1501 C C . VAL A 1 193 ? 5.137 7.629 -11.692 1.00 80.38 193 VAL A C 1
ATOM 1503 O O . VAL A 1 193 ? 4.923 7.172 -12.817 1.00 80.38 193 VAL A O 1
ATOM 1506 N N . ALA A 1 194 ? 6.358 7.920 -11.251 1.00 82.19 194 ALA A N 1
ATOM 1507 C CA . ALA A 1 194 ? 7.567 7.705 -12.031 1.00 82.19 194 ALA A CA 1
ATOM 1508 C C . ALA A 1 194 ? 8.697 7.108 -11.187 1.00 82.19 194 ALA A C 1
ATOM 1510 O O . ALA A 1 194 ? 8.828 7.426 -10.007 1.00 82.19 194 ALA A O 1
ATOM 1511 N N . GLN A 1 195 ? 9.551 6.287 -11.793 1.00 79.69 195 GLN A N 1
ATOM 1512 C CA . GLN A 1 195 ? 10.770 5.785 -11.162 1.00 79.69 195 GLN A CA 1
ATOM 1513 C C . GLN A 1 195 ? 11.985 6.540 -11.684 1.00 79.69 195 GLN A C 1
ATOM 1515 O O . GLN A 1 195 ? 12.157 6.692 -12.889 1.00 79.69 195 GLN A O 1
ATOM 1520 N N . ILE A 1 196 ? 12.874 6.978 -10.800 1.00 81.44 196 ILE A N 1
ATOM 1521 C CA . ILE A 1 196 ? 14.142 7.577 -11.212 1.00 81.44 196 ILE A CA 1
ATOM 1522 C C . ILE A 1 196 ? 15.032 6.477 -11.795 1.00 81.44 196 ILE A C 1
ATOM 1524 O O . ILE A 1 196 ? 15.449 5.577 -11.076 1.00 81.44 196 ILE A O 1
ATOM 1528 N N . LEU A 1 197 ? 15.373 6.565 -13.078 1.00 76.94 197 LEU A N 1
ATOM 1529 C CA . LEU A 1 197 ? 16.303 5.633 -13.720 1.00 76.94 197 LEU A CA 1
ATOM 1530 C C . LEU A 1 197 ? 17.751 6.066 -13.514 1.00 76.94 197 LEU A C 1
ATOM 1532 O O . LEU A 1 197 ? 18.625 5.256 -13.222 1.00 76.94 197 LEU A O 1
ATOM 1536 N N . GLN A 1 198 ? 18.005 7.362 -13.678 1.00 79.38 198 GLN A N 1
ATOM 1537 C CA . GLN A 1 198 ? 19.351 7.911 -13.656 1.00 79.38 198 GLN A CA 1
ATOM 1538 C C . GLN A 1 198 ? 19.318 9.378 -13.243 1.00 79.38 198 GLN A C 1
ATOM 1540 O O . GLN A 1 198 ? 18.376 10.111 -13.543 1.00 79.38 198 GLN A O 1
ATOM 1545 N N . GLN A 1 199 ? 20.382 9.817 -12.580 1.00 81.25 199 GLN A N 1
ATOM 1546 C CA . GLN A 1 199 ? 20.611 11.223 -12.285 1.00 81.25 199 GLN A CA 1
ATOM 1547 C C . GLN A 1 199 ? 21.971 11.656 -12.804 1.00 81.25 199 GLN A C 1
ATOM 1549 O O . GLN A 1 199 ? 22.962 10.943 -12.664 1.00 81.25 199 GLN A O 1
ATOM 1554 N N . SER A 1 200 ? 22.000 12.853 -13.365 1.00 81.88 200 SER A N 1
ATOM 1555 C CA . SER A 1 200 ? 23.204 13.594 -13.713 1.00 81.88 200 SER A CA 1
ATOM 1556 C C . SER A 1 200 ? 23.179 14.957 -13.003 1.00 81.88 200 SER A C 1
ATOM 1558 O O . SER A 1 200 ? 22.166 15.314 -12.389 1.00 81.88 200 SER A O 1
ATOM 1560 N N . PRO A 1 201 ? 24.265 15.748 -13.061 1.00 82.56 201 PRO A N 1
ATOM 1561 C CA . PRO A 1 201 ? 24.285 17.095 -12.489 1.00 82.56 201 PRO A CA 1
ATOM 1562 C C . PRO A 1 201 ? 23.260 18.063 -13.101 1.00 82.56 201 PRO A C 1
ATOM 1564 O O . PRO A 1 201 ? 22.874 19.027 -12.442 1.00 82.56 201 PRO A O 1
ATOM 1567 N N . THR A 1 202 ? 22.798 17.811 -14.329 1.00 82.38 202 THR A N 1
ATOM 1568 C CA . THR A 1 202 ? 21.898 18.701 -15.083 1.00 82.38 202 THR A CA 1
ATOM 1569 C C . THR A 1 202 ? 20.490 18.136 -15.247 1.00 82.38 202 THR A C 1
ATOM 1571 O O . THR A 1 202 ? 19.524 18.898 -15.273 1.00 82.38 202 THR A O 1
ATOM 1574 N N . GLU A 1 203 ? 20.348 16.814 -15.302 1.00 90.00 203 GLU A N 1
ATOM 1575 C CA . GLU A 1 203 ? 19.099 16.146 -15.670 1.00 90.00 203 GLU A CA 1
ATOM 1576 C C . GLU A 1 203 ? 18.809 14.918 -14.811 1.00 90.00 203 GLU A C 1
ATOM 1578 O O . GLU A 1 203 ? 19.709 14.247 -14.296 1.00 90.00 203 GLU A O 1
ATOM 1583 N N . ILE A 1 204 ? 17.525 14.608 -14.687 1.00 88.88 204 ILE A N 1
ATOM 1584 C CA . ILE A 1 204 ? 17.004 13.421 -14.022 1.00 88.88 204 ILE A CA 1
ATOM 1585 C C . ILE A 1 204 ? 16.171 12.670 -15.045 1.00 88.88 204 ILE A C 1
ATOM 1587 O O . ILE A 1 204 ? 15.176 13.195 -15.539 1.00 88.88 204 ILE A O 1
ATOM 1591 N N . ARG A 1 205 ? 16.579 11.443 -15.356 1.00 88.94 205 ARG A N 1
ATOM 1592 C CA . ARG A 1 205 ? 15.816 10.558 -16.229 1.00 88.94 205 ARG A CA 1
ATOM 1593 C C . ARG A 1 205 ? 14.859 9.743 -15.378 1.00 88.94 205 ARG A C 1
ATOM 1595 O O . ARG A 1 205 ? 15.293 9.046 -14.456 1.00 88.94 205 ARG A O 1
ATOM 1602 N N . VAL A 1 206 ? 13.577 9.822 -15.695 1.00 87.25 206 VAL A N 1
ATOM 1603 C CA . VAL A 1 206 ? 12.507 9.114 -14.991 1.00 87.25 206 VAL A CA 1
ATOM 1604 C C . VAL A 1 206 ? 11.742 8.224 -15.955 1.00 87.25 206 VAL A C 1
ATOM 1606 O O . VAL A 1 206 ? 11.605 8.570 -17.120 1.00 87.25 206 VAL A O 1
ATOM 1609 N N . HIS A 1 207 ? 11.242 7.098 -15.468 1.00 82.00 207 HIS A N 1
ATOM 1610 C CA . HIS A 1 207 ? 10.357 6.200 -16.193 1.00 82.00 207 HIS A CA 1
ATOM 1611 C C . HIS A 1 207 ? 8.930 6.358 -15.678 1.00 82.00 207 HIS A C 1
ATOM 1613 O O . HIS A 1 207 ? 8.701 6.164 -14.487 1.00 82.00 207 HIS A O 1
ATOM 1619 N N . ILE A 1 208 ? 7.979 6.675 -16.550 1.00 83.19 208 ILE A N 1
ATOM 1620 C CA . ILE A 1 208 ? 6.557 6.857 -16.265 1.00 83.19 208 ILE A CA 1
ATOM 1621 C C . ILE A 1 208 ? 5.792 5.681 -16.896 1.00 83.19 208 ILE A C 1
ATOM 1623 O O . ILE A 1 208 ? 5.529 5.687 -18.103 1.00 83.19 208 I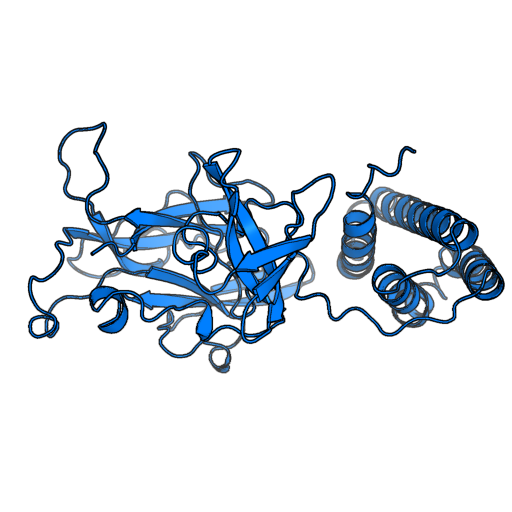LE A O 1
ATOM 1627 N N . PRO A 1 209 ? 5.411 4.655 -16.107 1.00 67.81 209 PRO A N 1
ATOM 1628 C CA . PRO A 1 209 ? 4.824 3.423 -16.641 1.00 67.81 209 PRO A CA 1
ATOM 1629 C C . PRO A 1 209 ? 3.495 3.633 -17.373 1.00 67.81 209 PRO A C 1
ATOM 1631 O O . PRO A 1 209 ? 3.148 2.866 -18.267 1.00 67.81 209 PRO A O 1
ATOM 1634 N N . THR A 1 210 ? 2.744 4.672 -17.002 1.00 67.56 210 THR A N 1
ATOM 1635 C CA . THR A 1 210 ? 1.407 4.954 -17.542 1.00 67.56 210 THR A CA 1
ATOM 1636 C C . THR A 1 210 ? 1.430 5.551 -18.951 1.00 67.56 210 THR A C 1
ATOM 1638 O O . THR A 1 210 ? 0.384 5.641 -19.598 1.00 67.56 210 THR A O 1
ATOM 1641 N N . TRP A 1 211 ? 2.593 5.967 -19.460 1.00 73.31 211 TRP A N 1
ATOM 1642 C CA . TRP A 1 211 ? 2.706 6.562 -20.788 1.00 73.31 211 TRP A CA 1
ATOM 1643 C C . TRP A 1 211 ? 2.769 5.490 -21.885 1.00 73.31 211 TRP A C 1
ATOM 1645 O O . TRP A 1 211 ? 3.514 4.513 -21.815 1.00 73.31 211 TRP A O 1
ATOM 1655 N N . ARG A 1 212 ? 1.979 5.670 -22.951 1.00 60.78 212 ARG A N 1
ATOM 1656 C CA . ARG A 1 212 ? 1.905 4.694 -24.056 1.00 60.78 212 ARG A CA 1
ATOM 1657 C C . ARG A 1 212 ? 3.137 4.718 -24.968 1.00 60.78 212 ARG A C 1
ATOM 1659 O O . ARG A 1 212 ? 3.504 3.682 -25.508 1.00 60.78 212 ARG A O 1
ATOM 1666 N N . LYS A 1 213 ? 3.774 5.879 -25.143 1.00 64.62 213 LYS A N 1
ATOM 1667 C CA . LYS A 1 213 ? 4.995 6.081 -25.944 1.00 64.62 213 LYS A CA 1
ATOM 1668 C C . LYS A 1 213 ? 5.947 7.000 -25.189 1.00 64.62 213 LYS A C 1
ATOM 1670 O O . LYS A 1 213 ? 5.480 7.901 -24.504 1.00 64.62 213 LYS A O 1
ATOM 1675 N N . GLY A 1 214 ? 7.255 6.776 -25.337 1.00 64.81 214 GLY A N 1
ATOM 1676 C CA . GLY A 1 214 ? 8.269 7.608 -24.686 1.00 64.81 214 GLY A CA 1
ATOM 1677 C C . GLY A 1 214 ? 8.161 7.561 -23.165 1.00 64.81 214 GLY A C 1
ATOM 1678 O O . GLY A 1 214 ? 8.113 8.603 -22.532 1.00 64.81 214 GLY A O 1
ATOM 1679 N N . ARG A 1 215 ? 8.090 6.352 -22.586 1.00 72.31 215 ARG A N 1
ATOM 1680 C CA . ARG A 1 215 ? 7.937 6.142 -21.133 1.00 72.31 215 ARG A CA 1
ATOM 1681 C C . ARG A 1 215 ? 9.055 6.763 -20.304 1.00 72.31 215 ARG A C 1
ATOM 1683 O O . ARG A 1 215 ? 8.903 6.865 -19.098 1.00 72.31 215 ARG A O 1
ATOM 1690 N N . ASP A 1 216 ? 10.151 7.168 -20.928 1.00 84.00 216 ASP A N 1
ATOM 1691 C CA . ASP A 1 216 ? 11.226 7.860 -20.248 1.00 84.00 216 ASP A CA 1
ATOM 1692 C C . ASP A 1 216 ? 11.140 9.359 -20.513 1.00 84.00 216 ASP A C 1
ATOM 1694 O O . ASP A 1 216 ? 11.077 9.796 -21.662 1.00 84.00 216 ASP A O 1
ATOM 1698 N N . GLU A 1 217 ? 11.204 10.141 -19.444 1.00 87.00 217 GLU A N 1
ATOM 1699 C CA . GLU A 1 217 ? 11.245 11.593 -19.501 1.00 87.00 217 GLU A CA 1
ATOM 1700 C C . GLU A 1 217 ? 12.548 12.125 -18.894 1.00 87.00 217 GLU A C 1
ATOM 1702 O O . GLU A 1 217 ? 13.055 11.609 -17.893 1.00 87.00 217 GLU A O 1
ATOM 1707 N N . PHE A 1 218 ? 13.084 13.185 -19.500 1.00 90.19 218 PHE A N 1
ATOM 1708 C CA . PHE A 1 218 ? 14.237 13.923 -18.996 1.00 90.19 218 PHE A CA 1
ATOM 1709 C C . PHE A 1 218 ? 13.765 15.205 -18.313 1.00 90.19 218 PHE A C 1
ATOM 1711 O O . PHE A 1 218 ? 13.214 16.113 -18.935 1.00 90.19 218 PHE A O 1
ATOM 1718 N N . LEU A 1 219 ? 13.985 15.279 -17.006 1.00 90.38 219 LEU A N 1
ATOM 1719 C CA . LEU A 1 219 ? 13.633 16.417 -16.173 1.00 90.38 219 LEU A CA 1
ATOM 1720 C C . LEU A 1 219 ? 14.884 17.255 -15.905 1.00 90.38 219 LEU A C 1
ATOM 1722 O O . LEU A 1 219 ? 15.822 16.796 -15.252 1.00 90.38 219 LEU A O 1
ATOM 1726 N N . SER A 1 220 ? 14.893 18.508 -16.360 1.00 88.44 220 SER A N 1
ATOM 1727 C CA . SER A 1 220 ? 15.980 19.441 -16.040 1.00 88.44 220 SER A CA 1
ATOM 1728 C C . SER A 1 220 ? 15.985 19.776 -14.549 1.00 88.44 220 SER A C 1
ATOM 1730 O O . SER A 1 220 ? 14.983 20.237 -13.999 1.00 88.44 220 SER A O 1
ATOM 1732 N N . ARG A 1 221 ? 17.128 19.611 -13.874 1.00 84.88 221 ARG A N 1
ATOM 1733 C CA . ARG A 1 221 ? 17.275 19.915 -12.435 1.00 84.88 221 ARG A CA 1
ATOM 1734 C C . ARG A 1 221 ? 17.044 21.389 -12.114 1.00 84.88 221 ARG A C 1
ATOM 1736 O O . ARG A 1 221 ? 16.644 21.706 -10.995 1.00 84.88 221 ARG A O 1
ATOM 1743 N N . ALA A 1 222 ? 17.265 22.274 -13.084 1.00 82.62 222 ALA A N 1
ATOM 1744 C CA . ALA A 1 222 ? 17.047 23.705 -12.918 1.00 82.62 222 ALA A CA 1
ATOM 1745 C C . ALA A 1 222 ? 15.554 24.063 -12.844 1.00 82.62 222 ALA A C 1
ATOM 1747 O O . ALA A 1 222 ? 15.177 24.961 -12.094 1.00 82.62 222 ALA A O 1
ATOM 1748 N N . THR A 1 223 ? 14.700 23.353 -13.587 1.00 82.62 223 THR A N 1
ATOM 1749 C CA . THR A 1 223 ? 13.302 23.760 -13.808 1.00 82.62 223 THR A CA 1
ATOM 1750 C C . THR A 1 223 ? 12.268 22.753 -13.316 1.00 82.62 223 THR A C 1
ATOM 1752 O O . THR A 1 223 ? 11.102 23.104 -13.188 1.00 82.62 223 THR A O 1
ATOM 1755 N N . CYS A 1 224 ? 12.655 21.524 -12.971 1.00 84.12 224 CYS A N 1
ATOM 1756 C CA . CYS A 1 224 ? 11.701 20.469 -12.618 1.00 84.12 224 CYS A CA 1
ATOM 1757 C C . CYS A 1 224 ? 11.037 20.616 -11.241 1.00 84.12 224 CYS A C 1
ATOM 1759 O O . CYS A 1 224 ? 10.181 19.802 -10.915 1.00 84.12 224 CYS A O 1
ATOM 1761 N N . ARG A 1 225 ? 11.376 21.629 -10.429 1.00 80.62 225 ARG A N 1
ATOM 1762 C CA . ARG A 1 225 ? 10.874 21.768 -9.043 1.00 80.62 225 ARG A CA 1
ATOM 1763 C C . ARG A 1 225 ? 9.348 21.797 -8.931 1.00 80.62 225 ARG A C 1
ATOM 1765 O O . ARG A 1 225 ? 8.811 21.279 -7.965 1.00 80.62 225 ARG A O 1
ATOM 1772 N N . ASN A 1 226 ? 8.654 22.386 -9.902 1.00 83.81 226 ASN A N 1
ATOM 1773 C CA . ASN A 1 226 ? 7.186 22.430 -9.956 1.00 83.81 226 ASN A CA 1
ATOM 1774 C C . ASN A 1 226 ? 6.563 21.206 -10.653 1.00 83.81 226 ASN A C 1
ATOM 1776 O O . ASN A 1 226 ? 5.342 21.128 -10.791 1.00 83.81 226 ASN A O 1
ATOM 1780 N N . ARG A 1 227 ? 7.398 20.282 -11.133 1.00 89.56 227 ARG A N 1
ATOM 1781 C CA . ARG A 1 227 ? 6.995 19.073 -11.849 1.00 89.56 227 ARG A CA 1
ATOM 1782 C C . ARG A 1 227 ? 7.215 17.801 -11.052 1.00 89.56 227 ARG A C 1
ATOM 1784 O O . ARG A 1 227 ? 6.771 16.757 -11.500 1.00 89.56 227 ARG A O 1
ATOM 1791 N N . VAL A 1 228 ? 7.926 17.863 -9.935 1.00 89.81 228 VAL A N 1
ATOM 1792 C CA . VAL A 1 228 ? 8.274 16.687 -9.141 1.00 89.81 228 VAL A CA 1
ATOM 1793 C C . VAL A 1 228 ? 7.802 16.869 -7.715 1.00 89.81 228 VAL A C 1
ATOM 1795 O O . VAL A 1 228 ? 7.961 17.939 -7.131 1.00 89.81 228 VAL A O 1
ATOM 1798 N N . ALA A 1 229 ? 7.255 15.808 -7.148 1.00 83.31 229 ALA A N 1
ATOM 1799 C CA . ALA A 1 229 ? 6.878 15.755 -5.750 1.00 83.31 229 ALA A CA 1
ATOM 1800 C C . ALA A 1 229 ? 7.277 14.403 -5.160 1.00 83.31 229 ALA A C 1
ATOM 1802 O O . ALA A 1 229 ? 7.602 13.447 -5.874 1.00 83.31 229 ALA A O 1
ATOM 1803 N N . LYS A 1 230 ? 7.267 14.330 -3.828 1.00 81.56 230 LYS A N 1
ATOM 1804 C CA . LYS A 1 230 ? 7.404 13.055 -3.128 1.00 81.56 230 LYS A CA 1
ATOM 1805 C C . LYS A 1 230 ? 6.315 12.110 -3.644 1.00 81.56 230 LYS A C 1
ATOM 1807 O O . LYS A 1 230 ? 5.180 12.541 -3.840 1.00 81.56 230 LYS A O 1
ATOM 1812 N N . LEU A 1 231 ? 6.658 10.844 -3.860 1.00 74.44 231 LEU A N 1
ATOM 1813 C CA . LEU A 1 231 ? 5.673 9.822 -4.203 1.00 74.44 231 LEU A CA 1
ATOM 1814 C C . LEU A 1 231 ? 4.491 9.863 -3.224 1.00 74.44 231 LEU A C 1
ATOM 1816 O O . LEU A 1 231 ? 4.712 9.915 -2.011 1.00 74.44 231 LEU A O 1
ATOM 1820 N N . GLY A 1 232 ? 3.266 9.820 -3.747 1.00 64.06 232 GLY A N 1
ATOM 1821 C CA . GLY A 1 232 ? 2.058 9.818 -2.922 1.00 64.06 232 GLY A CA 1
ATOM 1822 C C . GLY A 1 232 ? 1.485 11.205 -2.621 1.00 64.06 232 GLY A C 1
ATOM 1823 O O . GLY A 1 232 ? 0.447 11.284 -1.979 1.00 64.06 232 GLY A O 1
ATOM 1824 N N . THR A 1 233 ? 2.138 12.287 -3.063 1.00 70.38 233 THR A N 1
ATOM 1825 C CA . THR A 1 233 ? 1.674 13.668 -2.813 1.00 70.38 233 THR A CA 1
ATOM 1826 C C . THR A 1 233 ? 0.487 14.040 -3.700 1.00 70.38 233 THR A C 1
ATOM 1828 O O . THR A 1 233 ? -0.421 14.753 -3.292 1.00 70.38 233 THR A O 1
ATOM 1831 N N . HIS A 1 234 ? 0.519 13.601 -4.954 1.00 68.12 234 HIS A N 1
ATOM 1832 C CA . HIS A 1 234 ? -0.480 13.920 -5.969 1.00 68.12 234 HIS A CA 1
ATOM 1833 C C . HIS A 1 234 ? -1.021 12.682 -6.670 1.00 68.12 234 HIS A C 1
ATOM 1835 O O . HIS A 1 234 ? -2.061 12.754 -7.326 1.00 68.12 234 HIS A O 1
ATOM 1841 N N . THR A 1 235 ? -0.322 11.554 -6.563 1.00 64.44 235 THR A N 1
ATOM 1842 C CA . THR A 1 235 ? -0.775 10.290 -7.129 1.00 64.44 235 THR A CA 1
ATOM 1843 C C . THR A 1 235 ? -1.050 9.283 -6.028 1.00 64.44 235 THR A C 1
ATOM 1845 O O . THR A 1 235 ? -0.291 9.155 -5.073 1.00 64.44 235 THR A O 1
ATOM 1848 N N . ASN A 1 236 ? -2.147 8.537 -6.157 1.00 59.19 236 ASN A N 1
ATOM 1849 C CA . ASN A 1 236 ? -2.364 7.388 -5.296 1.00 59.19 236 ASN A CA 1
ATOM 1850 C C . ASN A 1 236 ? -1.642 6.190 -5.909 1.00 59.19 236 ASN A C 1
ATOM 1852 O O . ASN A 1 236 ? -2.126 5.567 -6.856 1.00 59.19 236 ASN A O 1
ATOM 1856 N N . VAL A 1 237 ? -0.478 5.881 -5.349 1.00 51.19 237 VAL A N 1
ATOM 1857 C CA . VAL A 1 237 ? 0.368 4.744 -5.729 1.00 51.19 237 VAL A CA 1
ATOM 1858 C C . VAL A 1 237 ? -0.423 3.433 -5.783 1.00 51.19 237 VAL A C 1
ATOM 1860 O O . VAL A 1 237 ? -0.190 2.603 -6.657 1.00 51.19 237 VAL A O 1
ATOM 1863 N N . TYR A 1 238 ? -1.418 3.290 -4.904 1.00 46.16 238 TYR A N 1
ATOM 1864 C CA . TYR A 1 238 ? -2.256 2.100 -4.765 1.00 46.16 238 TYR A CA 1
ATOM 1865 C C . TYR A 1 238 ? -3.426 2.033 -5.757 1.00 46.16 238 TYR A C 1
ATOM 1867 O O . TYR A 1 238 ? -4.106 1.013 -5.822 1.00 46.16 238 TYR A O 1
ATOM 1875 N N . MET A 1 239 ? -3.666 3.095 -6.536 1.00 41.16 239 MET A N 1
ATOM 1876 C CA . MET A 1 239 ? -4.611 3.093 -7.663 1.00 41.16 239 MET A CA 1
ATOM 1877 C C . MET A 1 239 ? -3.924 2.884 -9.017 1.00 41.16 239 MET A C 1
ATOM 1879 O O . MET A 1 239 ? -4.610 2.777 -10.032 1.00 41.16 239 MET A O 1
ATOM 1883 N N . SER A 1 240 ? -2.588 2.823 -9.057 1.00 37.34 240 SER A N 1
ATOM 1884 C CA . SER A 1 240 ? -1.860 2.462 -10.271 1.00 37.34 240 SER A CA 1
ATOM 1885 C C . SER A 1 240 ? -1.887 0.937 -10.442 1.00 37.34 240 SER A C 1
ATOM 1887 O O . SER A 1 240 ? -1.343 0.236 -9.589 1.00 37.34 240 SER A O 1
ATOM 1889 N N . PRO A 1 241 ? -2.436 0.395 -11.548 1.00 37.38 241 PRO A N 1
ATOM 1890 C CA . PRO A 1 241 ? -2.371 -1.041 -11.856 1.00 37.38 241 PRO A CA 1
ATOM 1891 C C . PRO A 1 241 ? -0.930 -1.559 -11.989 1.00 37.38 241 PRO A C 1
ATOM 1893 O O . PRO A 1 241 ? -0.688 -2.761 -11.986 1.00 37.38 241 PRO A O 1
ATOM 1896 N N . ALA A 1 242 ? 0.031 -0.642 -12.125 1.00 40.09 242 ALA A N 1
ATOM 1897 C CA . ALA A 1 242 ? 1.439 -0.907 -12.340 1.00 40.09 242 ALA A CA 1
ATOM 1898 C C . ALA A 1 242 ? 2.261 -0.560 -11.093 1.00 40.09 242 ALA A C 1
ATOM 1900 O O . ALA A 1 242 ? 3.143 0.298 -11.155 1.00 40.09 242 ALA A O 1
ATOM 1901 N N . TYR A 1 243 ? 2.003 -1.240 -9.975 1.00 39.47 243 TYR A N 1
ATOM 1902 C CA . TYR A 1 243 ? 3.018 -1.378 -8.932 1.00 39.47 243 TYR A CA 1
ATOM 1903 C C . TYR A 1 243 ? 3.750 -2.712 -9.106 1.00 39.47 243 TYR A C 1
ATOM 1905 O O . TYR A 1 243 ? 3.379 -3.711 -8.492 1.00 39.47 243 TYR A O 1
ATOM 1913 N N . PRO A 1 244 ? 4.791 -2.787 -9.952 1.00 42.00 244 PRO A N 1
ATOM 1914 C CA . PRO A 1 244 ? 5.784 -3.815 -9.768 1.00 42.00 244 PRO A CA 1
ATOM 1915 C C . PRO A 1 244 ? 6.629 -3.410 -8.557 1.00 42.00 244 PRO A C 1
ATOM 1917 O O . PRO A 1 244 ? 7.136 -2.287 -8.484 1.00 42.00 244 PRO A O 1
ATOM 1920 N N . LEU A 1 245 ? 6.813 -4.351 -7.627 1.00 35.41 245 LEU A N 1
ATOM 1921 C CA . LEU A 1 245 ? 7.962 -4.375 -6.718 1.00 35.41 245 LEU A CA 1
ATOM 1922 C C . LEU A 1 245 ? 9.201 -3.833 -7.450 1.00 35.41 245 LEU A C 1
A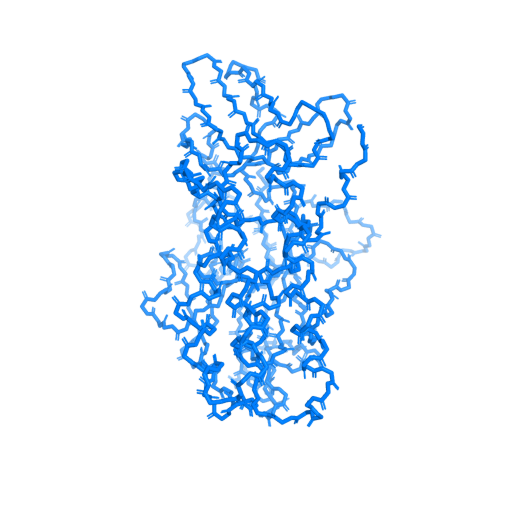TOM 1924 O O . LEU A 1 245 ? 9.323 -4.112 -8.648 1.00 35.41 245 LEU A O 1
ATOM 1928 N N . PRO A 1 246 ? 10.099 -3.077 -6.784 1.00 34.28 246 PRO A N 1
ATOM 1929 C CA . PRO A 1 246 ? 11.301 -2.527 -7.406 1.00 34.28 246 PRO A CA 1
ATOM 1930 C C . PRO A 1 246 ? 11.948 -3.590 -8.293 1.00 34.28 246 PRO A C 1
ATOM 1932 O O . PRO A 1 246 ? 12.537 -4.551 -7.797 1.00 34.28 246 PRO A O 1
ATOM 1935 N N . ARG A 1 247 ? 11.765 -3.460 -9.618 1.00 41.62 247 ARG A N 1
ATOM 1936 C CA . ARG A 1 247 ? 12.290 -4.433 -10.568 1.00 41.62 247 ARG A CA 1
ATOM 1937 C C . ARG A 1 247 ? 13.798 -4.255 -10.510 1.00 41.62 247 ARG A C 1
ATOM 1939 O O . ARG A 1 247 ? 14.344 -3.362 -11.152 1.00 41.62 247 ARG A O 1
ATOM 1946 N N . LYS A 1 248 ? 14.490 -5.107 -9.749 1.00 39.56 248 LYS A N 1
ATOM 1947 C CA . LYS A 1 248 ? 15.835 -5.509 -10.153 1.00 39.56 248 LYS A CA 1
ATOM 1948 C C . LYS A 1 248 ? 15.626 -6.074 -11.549 1.00 39.56 248 LYS A C 1
ATOM 1950 O O . LYS A 1 248 ? 15.095 -7.172 -11.670 1.00 39.56 248 LYS A O 1
ATOM 1955 N N . GLN A 1 249 ? 15.935 -5.297 -12.588 1.00 42.81 249 GLN A N 1
ATOM 1956 C CA . GLN A 1 249 ? 16.087 -5.869 -13.918 1.00 42.81 249 GLN A CA 1
ATOM 1957 C C . GLN A 1 249 ? 17.022 -7.061 -13.739 1.00 42.81 249 GLN A C 1
ATOM 1959 O O . GLN A 1 249 ? 18.165 -6.897 -13.298 1.00 42.81 249 GLN A O 1
ATOM 1964 N N . GLY A 1 250 ? 16.484 -8.263 -13.951 1.00 44.06 250 GLY A N 1
ATOM 1965 C CA . GLY A 1 250 ? 17.282 -9.467 -13.913 1.00 44.06 250 GLY A CA 1
ATOM 1966 C C . GLY A 1 250 ? 18.372 -9.323 -14.965 1.00 44.06 250 GLY A C 1
ATOM 1967 O O . GLY A 1 250 ? 18.141 -8.791 -16.050 1.00 44.06 250 GLY A O 1
ATOM 1968 N N . SER A 1 251 ? 19.577 -9.768 -14.630 1.00 50.38 251 SER A N 1
ATOM 1969 C CA . SER A 1 251 ? 20.666 -9.972 -15.587 1.00 50.38 251 SER A CA 1
ATOM 1970 C C . SER A 1 251 ? 20.150 -10.580 -16.899 1.00 50.38 251 SER A C 1
ATOM 1972 O O . SER A 1 251 ? 19.289 -11.463 -16.847 1.00 50.38 251 SER A O 1
ATOM 1974 N N . MET A 1 252 ? 20.707 -10.165 -18.046 1.00 54.41 252 MET A N 1
ATOM 1975 C CA . MET A 1 252 ? 20.428 -10.789 -19.348 1.00 54.41 252 MET A CA 1
ATOM 1976 C C . MET A 1 252 ? 20.482 -12.314 -19.217 1.00 54.41 252 MET A C 1
ATOM 1978 O O . MET A 1 252 ? 21.500 -12.873 -18.802 1.00 54.41 252 MET A O 1
ATOM 1982 N N . TRP A 1 253 ? 19.376 -12.984 -19.528 1.00 63.97 253 TRP A N 1
ATOM 1983 C CA . TRP A 1 253 ? 19.322 -14.437 -19.525 1.00 63.97 253 TRP A CA 1
ATOM 1984 C C . TRP A 1 253 ? 19.511 -14.931 -20.949 1.00 63.97 253 TRP A C 1
ATOM 1986 O O . TRP A 1 253 ? 18.689 -14.672 -21.823 1.00 63.97 253 TRP A O 1
ATOM 1996 N N . ASN A 1 254 ? 20.608 -15.654 -21.169 1.00 64.94 254 ASN A N 1
ATOM 1997 C CA . ASN A 1 254 ? 20.908 -16.323 -22.432 1.00 64.94 254 ASN A CA 1
ATOM 1998 C C . ASN A 1 254 ? 20.062 -17.601 -22.579 1.00 64.94 254 ASN A C 1
ATOM 2000 O O . ASN A 1 254 ? 20.617 -18.687 -22.716 1.00 64.94 254 ASN A O 1
ATOM 2004 N N . ALA A 1 255 ? 18.736 -17.488 -22.481 1.00 69.19 255 ALA A N 1
ATOM 2005 C CA . ALA A 1 255 ? 17.836 -18.570 -22.861 1.00 69.19 255 ALA A CA 1
ATOM 2006 C C . ALA A 1 255 ? 17.688 -18.595 -24.383 1.00 69.19 255 ALA A C 1
ATOM 2008 O O . ALA A 1 255 ? 17.523 -17.552 -25.017 1.00 69.19 255 ALA A O 1
ATOM 2009 N N . GLY A 1 256 ? 17.735 -19.786 -24.966 1.00 80.62 256 GLY A N 1
ATOM 2010 C CA . GLY A 1 256 ? 17.425 -20.031 -26.366 1.00 80.62 256 GLY A CA 1
ATOM 2011 C C . GLY A 1 256 ? 16.129 -20.819 -26.536 1.00 80.62 256 GLY A C 1
ATOM 2012 O O . GLY A 1 256 ? 15.553 -21.351 -25.588 1.00 80.62 256 GLY A O 1
ATOM 2013 N N . MET A 1 257 ? 15.700 -20.976 -27.789 1.00 83.62 257 MET A N 1
ATOM 2014 C CA . MET A 1 257 ? 14.523 -21.787 -28.139 1.00 83.62 257 MET A CA 1
ATOM 2015 C C . MET A 1 257 ? 14.603 -23.234 -27.628 1.00 83.62 257 MET A C 1
ATOM 2017 O O . MET A 1 257 ? 13.573 -23.831 -27.331 1.00 83.62 257 MET A O 1
ATOM 2021 N N . LYS A 1 258 ? 15.812 -23.789 -27.481 1.00 85.38 258 LYS A N 1
ATOM 2022 C CA . LYS A 1 258 ? 16.021 -25.137 -26.932 1.00 85.38 258 LYS A CA 1
ATOM 2023 C C . LYS A 1 258 ? 15.620 -25.243 -25.461 1.00 85.38 258 LYS A C 1
ATOM 2025 O O . LYS A 1 258 ? 15.004 -26.232 -25.082 1.00 85.38 258 LYS A O 1
ATOM 2030 N N . ASP A 1 259 ? 15.914 -24.221 -24.659 1.00 84.62 259 ASP A N 1
ATOM 2031 C CA . ASP A 1 259 ? 15.552 -24.199 -23.237 1.00 84.62 259 ASP A CA 1
ATOM 2032 C C . ASP A 1 259 ? 14.030 -24.133 -23.072 1.00 84.62 259 ASP A C 1
ATOM 2034 O O . ASP A 1 259 ? 13.450 -24.821 -22.235 1.00 84.62 259 ASP A O 1
ATOM 2038 N N . LEU A 1 260 ? 13.364 -23.355 -23.933 1.00 89.06 260 LEU A N 1
ATOM 2039 C CA . LEU A 1 260 ? 11.907 -23.271 -23.972 1.00 89.06 260 LEU A CA 1
ATOM 2040 C C . LEU A 1 260 ? 11.252 -24.583 -24.431 1.00 89.06 260 LEU A C 1
ATOM 2042 O O . LEU A 1 260 ? 10.246 -24.999 -23.860 1.00 89.06 260 LEU A O 1
ATOM 2046 N N . GLN A 1 261 ? 11.807 -25.244 -25.449 1.00 90.31 261 GLN A N 1
ATOM 2047 C CA . GLN A 1 261 ? 11.333 -26.559 -25.895 1.00 90.31 261 GLN A CA 1
ATOM 2048 C C . GLN A 1 261 ? 11.460 -27.593 -24.776 1.00 90.31 261 GLN A C 1
ATOM 2050 O O . GLN A 1 261 ? 10.492 -28.287 -24.472 1.00 90.31 261 GLN A O 1
ATOM 2055 N N . GLN A 1 262 ? 12.604 -27.621 -24.092 1.00 89.62 262 GLN A N 1
ATOM 2056 C CA . GLN A 1 262 ? 12.807 -28.494 -22.943 1.00 89.62 262 GLN A CA 1
ATOM 2057 C C . GLN A 1 262 ? 11.809 -28.189 -21.817 1.00 89.62 262 GLN A C 1
ATOM 2059 O O . GLN A 1 262 ? 11.247 -29.114 -21.234 1.00 89.62 262 GLN A O 1
ATOM 2064 N N . ALA A 1 263 ? 11.545 -26.913 -21.523 1.00 88.81 263 ALA A N 1
ATOM 2065 C CA . ALA A 1 263 ? 10.561 -26.522 -20.516 1.00 88.81 263 ALA A CA 1
ATOM 2066 C C . ALA A 1 263 ? 9.140 -26.984 -20.880 1.00 88.81 263 ALA A C 1
ATOM 2068 O O . ALA A 1 263 ? 8.425 -27.474 -20.008 1.00 88.81 263 ALA A O 1
ATOM 2069 N N . ARG A 1 264 ? 8.752 -26.898 -22.160 1.00 91.50 264 ARG A N 1
ATOM 2070 C CA . ARG A 1 264 ? 7.465 -27.405 -22.671 1.00 91.50 264 ARG A CA 1
ATOM 2071 C C . ARG A 1 264 ? 7.342 -28.916 -22.514 1.00 91.50 264 ARG A C 1
ATOM 2073 O O . ARG A 1 264 ? 6.369 -29.386 -21.937 1.00 91.50 264 ARG A O 1
ATOM 2080 N N . GLU A 1 265 ? 8.354 -29.663 -22.946 1.00 91.56 265 GLU A N 1
ATOM 2081 C CA . GLU A 1 265 ? 8.376 -31.124 -22.808 1.00 91.56 265 GLU A CA 1
ATOM 2082 C C . GLU A 1 265 ? 8.312 -31.560 -21.340 1.00 91.56 265 GLU A C 1
ATOM 2084 O O . GLU A 1 265 ? 7.591 -32.493 -20.988 1.00 91.56 265 GLU A O 1
ATOM 2089 N N . GLN A 1 266 ? 9.050 -30.876 -20.462 1.00 90.31 266 GLN A N 1
ATOM 2090 C CA . GLN A 1 266 ? 9.002 -31.139 -19.027 1.00 90.31 266 GLN A CA 1
ATOM 2091 C C . GLN A 1 266 ? 7.638 -30.795 -18.431 1.00 90.31 266 GLN A C 1
ATOM 2093 O O . GLN A 1 266 ? 7.148 -31.546 -17.589 1.00 90.31 266 GLN A O 1
ATOM 2098 N N . PHE A 1 267 ? 7.024 -29.696 -18.867 1.00 90.81 267 PHE A N 1
ATOM 2099 C CA . PHE A 1 267 ? 5.702 -29.294 -18.408 1.00 90.81 267 PHE A CA 1
ATOM 2100 C C . PHE A 1 267 ? 4.664 -30.354 -18.771 1.00 90.81 267 PHE A C 1
ATOM 2102 O O . PHE A 1 267 ? 4.032 -30.913 -17.879 1.00 90.81 267 PHE A O 1
ATOM 2109 N N . ASP A 1 268 ? 4.560 -30.721 -20.048 1.00 88.31 268 ASP A N 1
ATOM 2110 C CA . ASP A 1 268 ? 3.570 -31.701 -20.505 1.00 88.31 268 ASP A CA 1
ATOM 2111 C C . ASP A 1 268 ? 3.794 -33.090 -19.872 1.00 88.31 268 ASP A C 1
ATOM 2113 O O . ASP A 1 268 ? 2.840 -33.825 -19.616 1.00 88.31 268 ASP A O 1
ATOM 2117 N N . LYS A 1 269 ? 5.050 -33.439 -19.555 1.00 87.31 269 LYS A N 1
ATOM 2118 C CA . LYS A 1 269 ? 5.411 -34.719 -18.929 1.00 87.31 269 LYS A CA 1
ATOM 2119 C C . LYS A 1 269 ? 5.158 -34.774 -17.421 1.00 87.31 269 LYS A C 1
ATOM 2121 O O . LYS A 1 269 ? 4.771 -35.826 -16.918 1.00 87.31 269 LYS A O 1
ATOM 2126 N N . TYR A 1 270 ? 5.448 -33.701 -16.686 1.00 87.25 270 TYR A N 1
ATOM 2127 C CA . TYR A 1 270 ? 5.486 -33.730 -15.218 1.00 87.25 270 TYR A CA 1
ATOM 2128 C C . TYR A 1 270 ? 4.343 -32.972 -14.554 1.00 87.25 270 TYR A C 1
ATOM 2130 O O . TYR A 1 270 ? 4.038 -33.251 -13.397 1.00 87.25 270 TYR A O 1
ATOM 2138 N N . PHE A 1 271 ? 3.693 -32.039 -15.253 1.00 84.12 271 PHE A N 1
ATOM 2139 C CA . PHE A 1 271 ? 2.637 -31.224 -14.660 1.00 84.12 271 PHE A CA 1
ATOM 2140 C C . PHE A 1 271 ? 1.402 -32.049 -14.283 1.00 84.12 271 PHE A C 1
ATOM 2142 O O . PHE A 1 271 ? 0.808 -31.788 -13.245 1.00 84.12 271 PHE A O 1
ATOM 2149 N N . TYR A 1 272 ? 1.037 -33.065 -15.070 1.00 81.62 272 TYR A N 1
ATOM 2150 C CA . TYR A 1 272 ? -0.122 -33.928 -14.787 1.00 81.62 272 TYR A CA 1
ATOM 2151 C C . TYR A 1 272 ? 0.226 -35.215 -14.023 1.00 81.62 272 TYR A C 1
ATOM 2153 O O . TYR A 1 272 ? -0.670 -35.954 -13.613 1.00 81.62 272 TYR A O 1
ATOM 2161 N N . ASP A 1 273 ? 1.515 -35.494 -13.817 1.00 83.06 273 ASP A N 1
ATOM 2162 C CA . ASP A 1 273 ? 1.982 -36.643 -13.042 1.00 83.06 273 ASP A CA 1
ATOM 2163 C C . ASP A 1 273 ? 1.939 -36.290 -11.550 1.00 83.06 273 ASP A C 1
ATOM 2165 O O . ASP A 1 273 ? 2.816 -35.593 -11.043 1.00 83.06 273 ASP A O 1
ATOM 2169 N N . ARG A 1 274 ? 0.911 -36.769 -10.838 1.00 70.44 274 ARG A N 1
ATOM 2170 C CA . ARG A 1 274 ? 0.650 -36.421 -9.428 1.00 70.44 274 ARG A CA 1
ATOM 2171 C C . ARG A 1 274 ? 1.821 -36.708 -8.486 1.00 70.44 274 ARG A C 1
ATOM 2173 O O . ARG A 1 274 ? 1.967 -35.999 -7.495 1.00 70.44 274 ARG A O 1
ATOM 2180 N N . GLU A 1 275 ? 2.640 -37.716 -8.774 1.00 77.56 275 GLU A N 1
ATOM 2181 C CA . GLU A 1 275 ? 3.786 -38.070 -7.929 1.00 77.56 275 GLU A CA 1
ATOM 2182 C C . GLU A 1 275 ? 4.975 -37.138 -8.183 1.00 77.56 275 GLU A C 1
ATOM 2184 O O . GLU A 1 275 ? 5.696 -36.762 -7.258 1.00 77.56 275 GLU A O 1
ATOM 2189 N N . LYS A 1 276 ? 5.169 -36.721 -9.439 1.00 79.50 276 LYS A N 1
ATOM 2190 C CA . LYS A 1 276 ? 6.299 -35.867 -9.836 1.00 79.50 276 LYS A CA 1
ATOM 2191 C C . LYS A 1 276 ? 5.995 -34.374 -9.736 1.00 79.50 276 LYS A C 1
ATOM 2193 O O . LYS A 1 276 ? 6.923 -33.585 -9.547 1.00 79.50 276 LYS A O 1
ATOM 2198 N N . GLN A 1 277 ? 4.723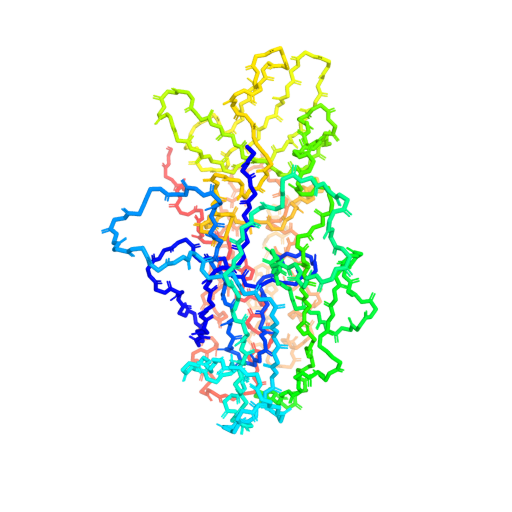 -33.985 -9.803 1.00 77.69 277 GLN A N 1
ATOM 2199 C CA . GLN A 1 277 ? 4.255 -32.598 -9.789 1.00 77.69 277 GLN A CA 1
ATOM 2200 C C . GLN A 1 277 ? 4.733 -31.842 -8.540 1.00 77.69 277 GLN A C 1
ATOM 2202 O O . GLN A 1 277 ? 5.292 -30.754 -8.670 1.00 77.69 277 GLN A O 1
ATOM 2207 N N . ALA A 1 278 ? 4.610 -32.448 -7.353 1.00 70.44 278 ALA A N 1
ATOM 2208 C CA . ALA A 1 278 ? 4.988 -31.831 -6.075 1.00 70.44 278 ALA A CA 1
ATOM 2209 C C . ALA A 1 278 ? 6.476 -31.438 -6.000 1.00 70.44 278 ALA A C 1
ATOM 2211 O O . ALA A 1 278 ? 6.850 -30.494 -5.313 1.00 70.44 278 ALA A O 1
ATOM 2212 N N . THR A 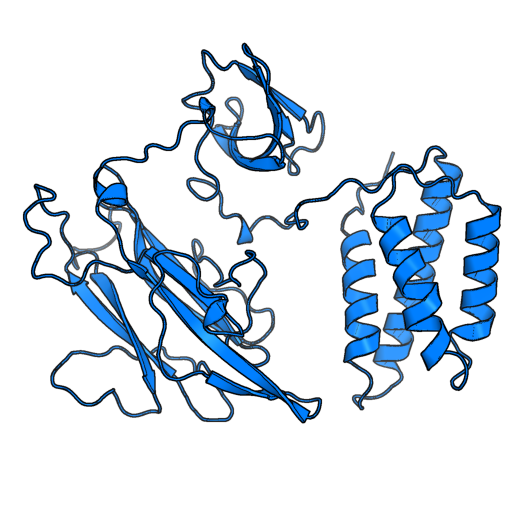1 279 ? 7.344 -32.145 -6.731 1.00 75.50 279 THR A N 1
ATOM 2213 C CA . THR A 1 279 ? 8.776 -31.813 -6.807 1.00 75.50 279 THR A CA 1
ATOM 2214 C C . THR A 1 279 ? 9.089 -30.918 -8.007 1.00 75.50 279 THR A C 1
ATOM 2216 O O . THR A 1 279 ? 9.942 -30.037 -7.913 1.00 75.50 279 THR A O 1
ATOM 2219 N N . TYR A 1 280 ? 8.408 -31.130 -9.134 1.00 82.56 280 TYR A N 1
ATOM 2220 C CA . TYR A 1 280 ? 8.618 -30.391 -10.377 1.00 82.56 280 TYR A CA 1
ATOM 2221 C C . TYR A 1 280 ? 8.233 -28.909 -10.260 1.00 82.56 280 TYR A C 1
ATOM 2223 O O . TYR A 1 280 ? 9.002 -28.046 -10.689 1.00 82.56 280 TYR A O 1
ATOM 2231 N N . LEU A 1 281 ? 7.085 -28.607 -9.644 1.00 74.44 281 LEU A N 1
ATOM 2232 C CA . LEU A 1 281 ? 6.565 -27.242 -9.525 1.00 74.44 281 LEU A CA 1
ATOM 2233 C C . LEU A 1 281 ? 7.540 -26.285 -8.810 1.00 74.44 281 LEU A C 1
ATOM 2235 O O . LEU A 1 281 ? 7.996 -25.338 -9.456 1.00 74.44 281 LEU A O 1
ATOM 2239 N N . PRO A 1 282 ? 7.931 -26.520 -7.540 1.00 67.06 282 PRO A N 1
ATOM 2240 C CA . PRO A 1 282 ? 8.795 -25.592 -6.811 1.00 67.06 282 PRO A CA 1
ATOM 2241 C C . PRO A 1 282 ? 10.248 -25.596 -7.296 1.00 67.06 282 PRO A C 1
ATOM 2243 O O . PRO A 1 282 ? 10.937 -24.591 -7.152 1.00 67.06 282 PRO A O 1
ATOM 2246 N N . ARG A 1 283 ? 10.747 -26.708 -7.858 1.00 71.38 283 ARG A N 1
ATOM 2247 C CA . ARG A 1 283 ? 12.171 -26.821 -8.226 1.00 71.38 283 ARG A CA 1
ATOM 2248 C C . ARG A 1 283 ? 12.489 -26.389 -9.649 1.00 71.38 283 ARG A C 1
ATOM 2250 O O . ARG A 1 283 ? 13.621 -25.985 -9.898 1.00 71.38 283 ARG A O 1
ATOM 2257 N N . LEU A 1 284 ? 11.548 -26.537 -10.579 1.00 77.88 284 LEU A N 1
ATOM 2258 C CA . LEU A 1 284 ? 11.817 -26.356 -12.005 1.00 77.88 284 LEU A CA 1
ATOM 2259 C C . LEU A 1 284 ? 10.853 -25.361 -12.642 1.00 77.88 284 LEU A C 1
ATOM 2261 O O . LEU A 1 284 ? 11.317 -24.390 -13.236 1.00 77.88 284 LEU A O 1
ATOM 2265 N N . LEU A 1 285 ? 9.538 -25.551 -12.492 1.00 79.62 285 LEU A N 1
ATOM 2266 C CA . LEU A 1 285 ? 8.570 -24.696 -13.181 1.00 79.62 285 LEU A CA 1
ATOM 2267 C C . LEU A 1 285 ? 8.552 -23.268 -12.622 1.00 79.62 285 LEU A C 1
ATOM 2269 O O . LEU A 1 285 ? 8.733 -22.326 -13.387 1.00 79.62 285 LEU A O 1
ATOM 2273 N N . ILE A 1 286 ? 8.371 -23.099 -11.308 1.00 74.38 286 ILE A N 1
ATOM 2274 C CA . ILE A 1 286 ? 8.290 -21.771 -10.678 1.00 74.38 286 ILE A CA 1
ATOM 2275 C C . ILE A 1 286 ? 9.574 -20.959 -10.930 1.00 74.38 286 ILE A C 1
ATOM 2277 O O . ILE A 1 286 ? 9.460 -19.874 -11.501 1.00 74.38 286 ILE A O 1
ATOM 2281 N N . PRO A 1 287 ? 10.790 -21.481 -10.659 1.00 74.56 287 PRO A N 1
ATOM 2282 C CA . PRO A 1 287 ? 12.021 -20.736 -10.927 1.00 74.56 287 PRO A CA 1
ATOM 2283 C C . PRO A 1 287 ? 12.210 -20.371 -12.405 1.00 74.56 287 PRO A C 1
ATOM 2285 O O . PRO A 1 287 ? 12.754 -19.311 -12.716 1.00 74.56 287 PRO A O 1
ATOM 2288 N N . PHE A 1 288 ? 11.773 -21.232 -13.333 1.00 81.38 288 PHE A N 1
ATOM 2289 C CA . PHE A 1 288 ? 11.840 -20.944 -14.767 1.00 81.38 288 PHE A CA 1
ATOM 2290 C C . PHE A 1 288 ? 10.889 -19.807 -15.152 1.00 81.38 288 PHE A C 1
ATOM 2292 O O . PHE A 1 288 ? 11.300 -18.878 -15.846 1.00 81.38 288 PHE A O 1
ATOM 2299 N N . ILE A 1 289 ? 9.641 -19.848 -14.672 1.00 79.38 289 ILE A N 1
ATOM 2300 C CA . ILE A 1 289 ? 8.639 -18.809 -14.926 1.00 79.38 289 ILE A CA 1
ATOM 2301 C C . ILE A 1 289 ? 9.093 -17.477 -14.329 1.00 79.38 289 ILE A C 1
ATOM 2303 O O . ILE A 1 289 ? 9.180 -16.494 -15.063 1.00 79.38 289 ILE A O 1
ATOM 2307 N N . GLU A 1 290 ? 9.482 -17.452 -13.055 1.00 69.06 290 GLU A N 1
ATOM 2308 C CA . GLU A 1 290 ? 9.990 -16.251 -12.382 1.00 69.06 290 GLU A CA 1
ATOM 2309 C C . GLU A 1 290 ? 11.163 -15.636 -13.143 1.00 69.06 290 GLU A C 1
ATOM 2311 O O . GLU A 1 290 ? 11.150 -14.451 -13.475 1.00 69.06 290 GLU A O 1
ATOM 2316 N N . ARG A 1 291 ? 12.162 -16.452 -13.493 1.00 71.31 291 ARG A N 1
ATOM 2317 C CA . ARG A 1 291 ? 13.323 -15.977 -14.245 1.00 71.31 291 ARG A CA 1
ATOM 2318 C C . ARG A 1 291 ? 12.924 -15.452 -15.621 1.00 71.31 291 ARG A C 1
ATOM 2320 O O . ARG A 1 291 ? 13.384 -14.387 -16.011 1.00 71.31 291 ARG A O 1
ATOM 2327 N N . SER A 1 292 ? 12.052 -16.156 -16.339 1.00 77.19 292 SER A N 1
ATOM 2328 C CA . SER A 1 292 ? 11.610 -15.753 -17.678 1.00 77.19 292 SER A CA 1
ATOM 2329 C C . SER A 1 292 ? 10.818 -14.441 -17.686 1.00 77.19 292 SER A C 1
ATOM 2331 O O . SER A 1 292 ? 10.983 -13.646 -18.605 1.00 77.19 292 SER A O 1
ATOM 2333 N N . LEU A 1 293 ? 10.021 -14.171 -16.647 1.00 71.69 293 LEU A N 1
ATOM 2334 C CA . LEU A 1 293 ? 9.265 -12.922 -16.497 1.00 71.69 293 LEU A CA 1
ATOM 2335 C C . LEU A 1 293 ? 10.158 -11.732 -16.106 1.00 71.69 293 LEU A C 1
ATOM 2337 O O . LEU A 1 293 ? 9.793 -10.579 -16.332 1.00 71.69 293 LEU A O 1
ATOM 2341 N N . LEU A 1 294 ? 11.326 -11.998 -15.516 1.00 62.09 294 LEU A N 1
ATOM 2342 C CA . LEU A 1 294 ? 12.270 -10.981 -15.041 1.00 62.09 294 LEU A CA 1
ATOM 2343 C C . LEU A 1 294 ? 13.387 -10.648 -16.044 1.00 62.09 294 LEU A C 1
ATOM 2345 O O . LEU A 1 294 ? 14.212 -9.772 -15.763 1.00 62.09 294 LEU A O 1
ATOM 2349 N N . CYS A 1 295 ? 13.430 -11.323 -17.194 1.00 65.44 295 CYS A N 1
ATOM 2350 C CA . CYS A 1 295 ? 14.515 -11.216 -18.166 1.00 65.44 295 CYS A CA 1
ATOM 2351 C C . CYS A 1 295 ? 14.091 -10.532 -19.471 1.00 65.44 295 CYS A C 1
ATOM 2353 O O . CYS A 1 295 ? 12.959 -10.653 -19.930 1.00 65.44 295 CYS A O 1
ATOM 2355 N N . THR A 1 296 ? 15.042 -9.841 -20.102 1.00 63.69 296 THR A N 1
ATOM 2356 C CA . THR A 1 296 ? 14.880 -9.280 -21.450 1.00 63.69 296 THR A CA 1
ATOM 2357 C C . THR A 1 296 ? 15.267 -10.325 -22.495 1.00 63.69 296 THR A C 1
ATOM 2359 O O . THR A 1 296 ? 16.379 -10.854 -22.446 1.00 63.69 296 THR A O 1
ATOM 2362 N N . PHE A 1 297 ? 14.387 -10.590 -23.462 1.00 71.19 297 PHE A N 1
ATOM 2363 C CA . PHE A 1 297 ? 14.671 -11.478 -24.592 1.00 71.19 297 PHE A CA 1
ATOM 2364 C C . PHE A 1 297 ? 15.251 -10.687 -25.769 1.00 71.19 297 PHE A C 1
ATOM 2366 O O . PHE A 1 297 ? 14.730 -9.638 -26.137 1.00 71.19 297 PHE A O 1
ATOM 2373 N N . LEU A 1 298 ? 16.331 -11.194 -26.369 1.00 67.19 298 LEU A N 1
ATOM 2374 C CA . LEU A 1 298 ? 16.987 -10.568 -27.529 1.00 67.19 298 LEU A CA 1
ATOM 2375 C C . LEU A 1 298 ? 16.337 -10.948 -28.872 1.00 67.19 298 LEU A C 1
ATOM 2377 O O . LEU A 1 298 ? 16.651 -10.352 -29.898 1.00 67.19 298 LEU A O 1
ATOM 2381 N N . SER A 1 299 ? 15.456 -11.950 -28.872 1.00 76.88 299 SER A N 1
ATOM 2382 C CA . SER A 1 299 ? 14.756 -12.460 -30.052 1.00 76.88 299 SER A CA 1
ATOM 2383 C C . SER A 1 299 ? 13.251 -12.288 -29.867 1.00 76.88 299 SER A C 1
ATOM 2385 O O . SER A 1 299 ? 12.695 -12.773 -28.880 1.00 76.88 299 SER A O 1
ATOM 2387 N N . ASN A 1 300 ? 12.605 -11.624 -30.830 1.00 75.38 300 ASN A N 1
ATOM 2388 C CA . ASN A 1 300 ? 11.148 -11.469 -30.857 1.00 75.38 300 ASN A CA 1
ATOM 2389 C C . ASN A 1 300 ? 10.448 -12.833 -30.944 1.00 75.38 300 ASN A C 1
ATOM 2391 O O . ASN A 1 300 ? 9.504 -13.072 -30.199 1.00 75.38 300 ASN A O 1
ATOM 2395 N N . ASP A 1 301 ? 10.972 -13.754 -31.758 1.00 78.62 301 ASP A N 1
ATOM 2396 C CA . ASP A 1 301 ? 10.433 -15.114 -31.892 1.00 78.62 301 ASP A CA 1
ATOM 2397 C C . ASP A 1 301 ? 10.456 -15.866 -30.553 1.00 78.62 301 ASP A C 1
ATOM 2399 O O . ASP A 1 301 ? 9.480 -16.509 -30.168 1.00 78.62 301 ASP A O 1
ATOM 2403 N N . LEU A 1 302 ? 11.556 -15.747 -29.798 1.00 81.12 302 LEU A N 1
ATOM 2404 C CA . LEU A 1 302 ? 11.658 -16.346 -28.467 1.00 81.12 302 LEU A CA 1
ATOM 2405 C C . LEU A 1 302 ? 10.688 -15.695 -27.477 1.00 81.12 302 LEU A C 1
ATOM 2407 O O . LEU A 1 302 ? 10.102 -16.401 -26.661 1.00 81.12 302 LEU A O 1
ATOM 2411 N N . ALA A 1 303 ? 10.515 -14.373 -27.533 1.00 79.06 303 ALA A N 1
ATOM 2412 C CA . ALA A 1 303 ? 9.589 -13.659 -26.659 1.00 79.06 303 ALA A CA 1
ATOM 2413 C C . ALA A 1 303 ? 8.132 -14.088 -26.907 1.00 79.06 303 ALA A C 1
ATOM 2415 O O . ALA A 1 303 ? 7.406 -14.382 -25.956 1.00 79.06 303 ALA A O 1
ATOM 2416 N N . GLU A 1 304 ? 7.720 -14.192 -28.173 1.00 79.69 304 GLU A N 1
ATOM 2417 C CA . GLU A 1 304 ? 6.388 -14.677 -28.546 1.00 79.69 304 GLU A CA 1
ATOM 2418 C C . GLU A 1 304 ? 6.162 -16.122 -28.095 1.00 79.69 304 GLU A C 1
ATOM 2420 O O . GLU A 1 304 ? 5.123 -16.449 -27.515 1.00 79.69 304 GLU A O 1
ATOM 2425 N N . GLU A 1 305 ? 7.141 -16.998 -28.318 1.00 85.81 305 GLU A N 1
ATOM 2426 C CA . GLU A 1 305 ? 7.042 -18.396 -27.910 1.00 85.81 305 GLU A CA 1
ATOM 2427 C C . GLU A 1 305 ? 7.089 -18.572 -26.388 1.00 85.81 305 GLU A C 1
ATOM 2429 O O . GLU A 1 305 ? 6.420 -19.461 -25.850 1.00 85.81 305 GLU A O 1
ATOM 2434 N N . MET A 1 306 ? 7.826 -17.725 -25.670 1.00 86.44 306 MET A N 1
ATOM 2435 C CA . MET A 1 306 ? 7.830 -17.713 -24.210 1.00 86.44 306 MET A CA 1
ATOM 2436 C C . MET A 1 306 ? 6.466 -17.273 -23.669 1.00 86.44 306 MET A C 1
ATOM 2438 O O . MET A 1 306 ? 5.921 -17.940 -22.792 1.00 86.44 306 MET A O 1
ATOM 2442 N N . ASN A 1 307 ? 5.858 -16.236 -24.255 1.00 81.62 307 ASN A N 1
ATOM 2443 C CA . ASN A 1 307 ? 4.507 -15.813 -23.890 1.00 81.62 307 ASN A CA 1
ATOM 2444 C C . ASN A 1 307 ? 3.491 -16.943 -24.126 1.00 81.62 307 ASN A C 1
ATOM 2446 O O . ASN A 1 307 ? 2.731 -17.287 -23.227 1.00 81.62 307 ASN A O 1
ATOM 2450 N N . LYS A 1 308 ? 3.522 -17.613 -25.289 1.00 85.25 308 LYS A N 1
ATOM 2451 C CA . LYS A 1 308 ? 2.652 -18.780 -25.551 1.00 85.25 308 LYS A CA 1
ATOM 2452 C C . LYS A 1 308 ? 2.825 -19.880 -24.502 1.00 85.25 308 LYS A C 1
ATOM 2454 O O . LYS A 1 308 ? 1.840 -20.495 -24.095 1.00 85.25 308 LYS A O 1
ATOM 2459 N N . PHE A 1 309 ? 4.055 -20.124 -24.056 1.00 88.44 309 PHE A N 1
ATOM 2460 C CA . PHE A 1 309 ? 4.318 -21.079 -22.985 1.00 88.44 309 PHE A CA 1
ATOM 2461 C C . PHE A 1 309 ? 3.730 -20.622 -21.646 1.00 88.44 309 PHE A C 1
ATOM 2463 O O . PHE A 1 309 ? 3.061 -21.415 -20.991 1.00 88.44 309 PHE A O 1
ATOM 2470 N N . HIS A 1 310 ? 3.880 -19.350 -21.268 1.00 84.88 310 HIS A N 1
ATOM 2471 C CA . HIS A 1 310 ? 3.244 -18.794 -20.066 1.00 84.88 310 HIS A CA 1
ATOM 2472 C C . HIS A 1 310 ? 1.723 -18.951 -20.098 1.00 84.88 310 HIS A C 1
ATOM 2474 O O . HIS A 1 310 ? 1.135 -19.435 -19.132 1.00 84.88 310 HIS A O 1
ATOM 2480 N N . GLN A 1 311 ? 1.091 -18.634 -21.231 1.00 81.88 311 GLN A N 1
ATOM 2481 C CA . GLN A 1 311 ? -0.351 -18.816 -21.418 1.00 81.88 311 GLN A CA 1
ATOM 2482 C C . GLN A 1 311 ? -0.772 -20.285 -21.272 1.00 81.88 311 GLN A C 1
ATOM 2484 O O . GLN A 1 311 ? -1.785 -20.583 -20.637 1.00 81.88 311 GLN A O 1
ATOM 2489 N N . HIS A 1 312 ? 0.014 -21.214 -21.827 1.00 85.25 312 HIS A N 1
ATOM 2490 C CA . HIS A 1 312 ? -0.217 -22.656 -21.684 1.00 85.25 312 HIS A CA 1
ATOM 2491 C C . HIS A 1 312 ? -0.129 -23.101 -20.222 1.00 85.25 312 HIS A C 1
ATOM 2493 O O . HIS A 1 312 ? -1.015 -23.807 -19.740 1.00 85.25 312 HIS A O 1
ATOM 2499 N N . VAL A 1 313 ? 0.888 -22.641 -19.494 1.00 84.31 313 VAL A N 1
ATOM 2500 C CA . VAL A 1 313 ? 1.067 -22.940 -18.068 1.00 84.31 313 VAL A CA 1
ATOM 2501 C C . VAL A 1 313 ? -0.114 -22.411 -17.250 1.00 84.31 313 VAL A C 1
ATOM 2503 O O . VAL A 1 313 ? -0.729 -23.172 -16.502 1.00 84.31 313 VAL A O 1
ATOM 2506 N N . LEU A 1 314 ? -0.501 -21.146 -17.441 1.00 79.94 314 LEU A N 1
ATOM 2507 C CA . LEU A 1 314 ? -1.618 -20.536 -16.715 1.00 79.94 314 LEU A CA 1
ATOM 2508 C C . LEU A 1 314 ? -2.942 -21.233 -16.991 1.00 79.94 314 LEU A C 1
ATOM 2510 O O . LEU A 1 314 ? -3.669 -21.547 -16.053 1.00 79.94 314 LEU A O 1
ATOM 2514 N N . LYS A 1 315 ? -3.252 -21.503 -18.263 1.00 83.00 315 LYS A N 1
ATOM 2515 C CA . LYS A 1 315 ? -4.491 -22.188 -18.645 1.00 83.00 315 LYS A CA 1
ATOM 2516 C C . LYS A 1 315 ? -4.648 -23.507 -17.891 1.00 83.00 315 LYS A C 1
ATOM 2518 O O . LYS A 1 315 ? -5.740 -23.823 -17.426 1.00 83.00 315 LYS A O 1
ATOM 2523 N N . ASN A 1 316 ? -3.562 -24.261 -17.760 1.00 81.06 316 ASN A N 1
ATOM 2524 C CA . ASN A 1 316 ? -3.577 -25.565 -17.113 1.00 81.06 316 ASN A CA 1
ATOM 2525 C C . ASN A 1 316 ? -3.575 -25.476 -15.586 1.00 81.06 316 ASN A C 1
ATOM 2527 O O . ASN A 1 316 ? -4.282 -26.250 -14.949 1.00 81.06 316 ASN A O 1
ATOM 2531 N N . ILE A 1 317 ? -2.885 -24.496 -14.999 1.00 78.44 317 ILE A N 1
ATOM 2532 C CA . ILE A 1 317 ? -3.001 -24.190 -13.566 1.00 78.44 317 ILE A CA 1
ATOM 2533 C C . ILE A 1 317 ? -4.443 -23.823 -13.211 1.00 78.44 317 ILE A C 1
ATOM 2535 O O . ILE A 1 317 ? -5.015 -24.408 -12.297 1.00 78.44 317 ILE A O 1
ATOM 2539 N N . VAL A 1 318 ? -5.061 -22.915 -13.970 1.00 71.06 318 VAL A N 1
ATOM 2540 C CA . VAL A 1 318 ? -6.452 -22.497 -13.755 1.00 71.06 318 VAL A CA 1
ATOM 2541 C C . VAL A 1 318 ? -7.402 -23.682 -13.922 1.00 71.06 318 VAL A C 1
ATOM 2543 O O . VAL A 1 318 ? -8.274 -23.884 -13.083 1.00 71.06 318 VAL A O 1
ATOM 2546 N N . ALA A 1 319 ? -7.215 -24.513 -14.950 1.00 76.50 319 ALA A N 1
ATOM 2547 C CA . ALA A 1 319 ? -8.012 -25.725 -15.127 1.00 76.50 319 ALA A CA 1
ATOM 2548 C C . ALA A 1 319 ? -7.866 -26.701 -13.944 1.00 76.50 319 ALA A C 1
ATOM 2550 O O . ALA A 1 319 ? -8.870 -27.240 -13.485 1.00 76.50 319 ALA A O 1
ATOM 2551 N N . CYS A 1 320 ? -6.655 -26.893 -13.408 1.00 70.19 320 CYS A N 1
ATOM 2552 C CA . CYS A 1 320 ? -6.426 -27.698 -12.205 1.00 70.19 320 CYS A CA 1
ATOM 2553 C C . CYS A 1 320 ? -7.131 -27.110 -10.975 1.00 70.19 320 CYS A C 1
ATOM 2555 O O . CYS A 1 320 ? -7.820 -27.844 -10.271 1.00 70.19 320 CYS A O 1
ATOM 2557 N N . MET A 1 321 ? -7.026 -25.795 -10.757 1.00 64.25 321 MET A N 1
ATOM 2558 C CA . MET A 1 321 ? -7.697 -25.101 -9.650 1.00 64.25 321 MET A CA 1
ATOM 2559 C C . MET A 1 321 ? -9.227 -25.189 -9.736 1.00 64.25 321 MET A C 1
ATOM 2561 O O . MET A 1 321 ? -9.896 -25.216 -8.708 1.00 64.25 321 MET A O 1
ATOM 2565 N N . LEU A 1 322 ? -9.786 -25.228 -10.950 1.00 70.12 322 LEU A N 1
ATOM 2566 C CA . LEU A 1 322 ? -11.227 -25.362 -11.179 1.00 70.12 322 LEU A CA 1
ATOM 2567 C C . LEU A 1 322 ? -11.718 -26.819 -11.101 1.00 70.12 322 LEU A C 1
ATOM 2569 O O . LEU A 1 322 ? -12.878 -27.044 -10.761 1.00 70.12 322 LEU A O 1
ATOM 2573 N N . ALA A 1 323 ? -10.871 -27.801 -11.429 1.00 65.75 323 ALA A N 1
ATOM 2574 C CA . ALA A 1 323 ? -11.217 -29.226 -11.429 1.00 65.75 323 ALA A CA 1
ATOM 2575 C C . ALA A 1 323 ? -11.102 -29.883 -10.041 1.00 65.75 323 ALA A C 1
ATOM 2577 O O . ALA A 1 323 ? -11.871 -30.792 -9.723 1.00 65.75 323 ALA A O 1
ATOM 2578 N N . GLU A 1 324 ? -10.164 -29.437 -9.203 1.00 54.22 324 GLU A N 1
ATOM 2579 C CA . GLU A 1 324 ? -10.087 -29.836 -7.797 1.00 54.22 324 GLU A CA 1
ATOM 2580 C C . GLU A 1 324 ? -11.108 -29.017 -6.998 1.00 54.22 324 GLU A C 1
ATOM 2582 O O . GLU A 1 324 ? -10.811 -27.925 -6.521 1.00 54.22 324 GLU A O 1
ATOM 2587 N N . GLY A 1 325 ? -12.340 -29.518 -6.871 1.00 44.50 325 GLY A N 1
ATOM 2588 C CA . GLY A 1 325 ? -13.371 -28.884 -6.050 1.00 44.50 325 GLY A CA 1
ATOM 2589 C C . GLY A 1 325 ? -12.858 -28.563 -4.640 1.00 44.50 325 GLY A C 1
ATOM 2590 O O . GLY A 1 325 ? -12.732 -29.456 -3.816 1.00 44.50 325 GLY A O 1
ATOM 2591 N N . TYR A 1 326 ? -12.550 -27.288 -4.390 1.00 45.00 326 TYR A N 1
ATOM 2592 C CA . TYR A 1 326 ? -12.374 -26.632 -3.087 1.00 45.00 326 TYR A CA 1
ATOM 2593 C C . TYR A 1 326 ? -11.666 -27.427 -1.965 1.00 45.00 326 TYR A C 1
ATOM 2595 O O . TYR A 1 326 ? -12.048 -27.319 -0.801 1.00 45.00 326 TYR A O 1
ATOM 2603 N N . THR A 1 327 ? -10.598 -28.182 -2.257 1.00 43.66 327 THR A N 1
ATOM 2604 C CA . THR A 1 327 ? -9.819 -28.856 -1.199 1.00 43.66 327 THR A CA 1
ATOM 2605 C C . THR A 1 327 ? -8.299 -28.712 -1.337 1.00 43.66 327 THR A C 1
ATOM 2607 O O . THR A 1 327 ? -7.674 -29.230 -2.255 1.00 43.66 327 THR A O 1
ATOM 2610 N N . SER A 1 328 ? -7.716 -28.062 -0.324 1.00 42.59 328 SER A N 1
ATOM 2611 C CA . SER A 1 328 ? -6.360 -28.211 0.240 1.00 42.59 328 SER A CA 1
ATOM 2612 C C . SER A 1 328 ? -5.095 -27.838 -0.555 1.00 42.59 328 SER A C 1
ATOM 2614 O O . SER A 1 328 ? -4.041 -27.789 0.076 1.00 42.59 328 SER A O 1
ATOM 2616 N N . LYS A 1 329 ? -5.122 -27.531 -1.860 1.00 49.25 329 LYS A N 1
ATOM 2617 C CA . LYS A 1 329 ? -3.882 -27.202 -2.621 1.00 49.25 329 LYS A CA 1
ATOM 2618 C C . LYS A 1 329 ? -3.731 -25.745 -3.076 1.00 49.25 329 LYS A C 1
ATOM 2620 O O . LYS A 1 329 ? -2.855 -25.423 -3.877 1.00 49.25 329 LYS A O 1
ATOM 2625 N N . LYS A 1 330 ? -4.556 -24.846 -2.532 1.00 48.81 330 LYS A N 1
ATOM 2626 C CA . LYS A 1 330 ? -4.634 -23.429 -2.928 1.00 48.81 330 LYS A CA 1
ATOM 2627 C C . LYS A 1 330 ? -3.277 -22.706 -2.918 1.00 48.81 330 LYS A C 1
ATOM 2629 O O . LYS A 1 330 ? -2.988 -22.002 -3.871 1.00 48.81 330 LYS A O 1
ATOM 2634 N N . SER A 1 331 ? -2.412 -22.932 -1.923 1.00 48.66 331 SER A N 1
ATOM 2635 C CA . SER A 1 331 ? -1.182 -22.140 -1.737 1.00 48.66 331 SER A CA 1
ATOM 2636 C C . SER A 1 331 ? -0.112 -22.336 -2.817 1.00 48.66 331 SER A C 1
ATOM 2638 O O . SER A 1 331 ? 0.586 -21.384 -3.155 1.00 48.66 331 SER A O 1
ATOM 2640 N N . GLU A 1 332 ? 0.032 -23.541 -3.376 1.00 48.22 332 GLU A N 1
ATOM 2641 C CA . GLU A 1 332 ? 1.053 -23.815 -4.403 1.00 48.22 332 GLU A CA 1
ATOM 2642 C C . GLU A 1 332 ? 0.614 -23.315 -5.788 1.00 48.22 332 GLU A C 1
ATOM 2644 O O . GLU A 1 332 ? 1.429 -22.804 -6.559 1.00 48.22 332 GLU A O 1
ATOM 2649 N N . PHE A 1 333 ? -0.687 -23.397 -6.084 1.00 47.88 333 PHE A N 1
ATOM 2650 C CA . PHE A 1 333 ? -1.251 -22.932 -7.350 1.00 47.88 333 PHE A CA 1
ATOM 2651 C C . PHE A 1 333 ? -1.616 -21.440 -7.347 1.00 47.88 333 PHE A C 1
ATOM 2653 O O . PHE A 1 333 ? -1.477 -20.807 -8.389 1.00 47.88 333 PHE A O 1
ATOM 2660 N N . GLU A 1 334 ? -2.007 -20.841 -6.212 1.00 47.94 334 GLU A N 1
ATOM 2661 C CA . GLU A 1 334 ? -2.216 -19.385 -6.088 1.00 47.94 334 GLU A CA 1
ATOM 2662 C C . GLU A 1 334 ? -0.909 -18.612 -6.264 1.00 47.94 334 GLU A C 1
ATOM 2664 O O . GLU A 1 334 ? -0.917 -17.582 -6.936 1.00 47.94 334 GLU A O 1
ATOM 2669 N N . PHE A 1 335 ? 0.213 -19.128 -5.741 1.00 44.44 335 PHE A N 1
ATOM 2670 C CA . PHE A 1 335 ? 1.533 -18.546 -5.989 1.00 44.44 335 PHE A CA 1
ATOM 2671 C C . PHE A 1 335 ? 1.825 -18.561 -7.495 1.00 44.44 335 PHE A C 1
ATOM 2673 O O . PHE A 1 335 ? 2.005 -17.508 -8.096 1.00 44.44 335 PHE A O 1
ATOM 2680 N N . ALA A 1 336 ? 1.737 -19.724 -8.151 1.00 42.41 336 ALA A N 1
ATOM 2681 C CA . ALA A 1 336 ? 1.983 -19.837 -9.590 1.00 42.41 336 ALA A CA 1
ATOM 2682 C C . ALA A 1 336 ? 1.004 -19.003 -10.454 1.00 42.41 336 ALA A C 1
ATOM 2684 O O . ALA A 1 336 ? 1.418 -18.405 -11.447 1.00 42.41 336 ALA A O 1
ATOM 2685 N N . ALA A 1 337 ? -0.272 -18.898 -10.068 1.00 44.84 337 ALA A N 1
ATOM 2686 C CA . ALA A 1 337 ? -1.270 -18.080 -10.756 1.00 44.84 337 ALA A CA 1
ATOM 2687 C C . ALA A 1 337 ? -1.031 -16.570 -10.572 1.00 44.84 337 ALA A C 1
ATOM 2689 O O . ALA A 1 337 ? -1.191 -15.818 -11.533 1.00 44.84 337 ALA A O 1
ATOM 2690 N N . GLN A 1 338 ? -0.587 -16.114 -9.393 1.00 44.59 338 GLN A N 1
ATOM 2691 C CA . GLN A 1 338 ? -0.213 -14.711 -9.169 1.00 44.59 338 GLN A CA 1
ATOM 2692 C C . GLN A 1 338 ? 0.927 -14.265 -10.093 1.00 44.59 338 GLN A C 1
ATOM 2694 O O . GLN A 1 338 ? 0.873 -13.152 -10.611 1.00 44.59 338 GLN A O 1
ATOM 2699 N N . PHE A 1 339 ? 1.916 -15.120 -10.374 1.00 43.19 339 PHE A N 1
ATOM 2700 C CA . PHE A 1 339 ? 3.017 -14.753 -11.275 1.00 43.19 339 PHE A CA 1
ATOM 2701 C C . PHE A 1 339 ? 2.604 -14.690 -12.745 1.00 43.19 339 PHE A C 1
ATOM 2703 O O . PHE A 1 339 ? 3.044 -13.787 -13.455 1.00 43.19 339 PHE A O 1
ATOM 2710 N N . VAL A 1 340 ? 1.744 -15.599 -13.217 1.00 41.22 340 VAL A N 1
ATOM 2711 C CA . VAL A 1 340 ? 1.372 -15.605 -14.641 1.00 41.22 340 VAL A CA 1
ATOM 2712 C C . VAL A 1 340 ? 0.268 -14.592 -14.968 1.00 41.22 340 VAL A C 1
ATOM 2714 O O . VAL A 1 340 ? 0.277 -14.011 -16.052 1.00 41.22 340 VAL A O 1
ATOM 2717 N N . VAL A 1 341 ? -0.622 -14.273 -14.021 1.00 38.84 341 VAL A N 1
ATOM 2718 C CA . VAL A 1 341 ? -1.617 -13.195 -14.190 1.00 38.84 341 VAL A CA 1
ATOM 2719 C C . VAL A 1 341 ? -0.950 -11.810 -14.243 1.00 38.84 341 VAL A C 1
ATOM 2721 O O . VAL A 1 341 ? -1.414 -10.935 -14.973 1.00 38.84 341 VAL A O 1
ATOM 2724 N N . VAL A 1 342 ? 0.194 -11.612 -13.575 1.00 40.50 342 VAL A N 1
ATOM 2725 C CA . VAL A 1 342 ? 1.001 -10.379 -13.708 1.00 40.50 342 VAL A CA 1
ATOM 2726 C C . VAL A 1 342 ? 1.631 -10.244 -15.107 1.00 40.50 342 VAL A C 1
ATOM 2728 O O . VAL A 1 342 ? 1.900 -9.127 -15.543 1.00 40.50 342 VAL A O 1
ATOM 2731 N N . GLY A 1 343 ? 1.796 -11.345 -15.849 1.00 37.31 343 GLY A N 1
ATOM 2732 C CA . GLY A 1 343 ? 2.220 -11.335 -17.256 1.00 37.31 343 GLY A CA 1
ATOM 2733 C C . GLY A 1 343 ? 1.096 -11.078 -18.271 1.00 37.31 343 GLY A C 1
ATOM 2734 O O . GLY A 1 343 ? 1.383 -10.786 -19.426 1.00 37.31 343 GLY A O 1
ATOM 2735 N N . GLN A 1 344 ? -0.178 -11.158 -17.869 1.00 36.78 344 GLN A N 1
ATOM 2736 C CA . GLN A 1 344 ? -1.331 -11.008 -18.772 1.00 36.78 344 GLN A CA 1
ATOM 2737 C C . GLN A 1 344 ? -1.885 -9.578 -18.884 1.00 36.78 344 GLN A C 1
ATOM 2739 O O . GLN A 1 344 ? -2.672 -9.309 -19.787 1.00 36.78 344 GLN A O 1
ATOM 2744 N N . TYR A 1 345 ? -1.470 -8.636 -18.030 1.00 31.09 345 TYR A N 1
ATOM 2745 C CA . TYR A 1 345 ? -1.875 -7.227 -18.181 1.00 31.09 345 TYR A CA 1
ATOM 2746 C C . TYR A 1 345 ? -1.032 -6.431 -19.193 1.00 31.09 345 TYR A C 1
ATOM 2748 O O . TYR A 1 345 ? -1.278 -5.240 -19.375 1.00 31.09 345 TYR A O 1
ATOM 2756 N N . ASP A 1 346 ? -0.114 -7.088 -19.908 1.00 35.41 346 ASP A N 1
ATOM 2757 C CA . ASP A 1 346 ? 0.528 -6.559 -21.119 1.00 35.41 346 ASP A CA 1
ATOM 2758 C C . ASP A 1 346 ? -0.135 -7.108 -22.403 1.00 35.41 346 ASP A C 1
ATOM 2760 O O . ASP A 1 346 ? 0.518 -7.359 -23.412 1.00 35.41 346 ASP A O 1
ATOM 2764 N N . ASP A 1 347 ? -1.468 -7.204 -22.423 1.00 31.75 347 ASP A N 1
ATOM 2765 C CA . ASP A 1 347 ? -2.237 -7.236 -23.675 1.00 31.75 347 ASP A CA 1
ATOM 2766 C C . ASP A 1 347 ? -2.404 -5.811 -24.244 1.00 31.75 347 ASP A C 1
ATOM 2768 O O . ASP A 1 347 ? -3.498 -5.284 -24.431 1.00 31.75 347 ASP A O 1
ATOM 2772 N N . VAL A 1 348 ? -1.268 -5.178 -24.553 1.00 29.14 348 VAL A N 1
ATOM 2773 C CA . VAL A 1 348 ? -1.141 -4.298 -25.726 1.00 29.14 348 VAL A CA 1
ATOM 2774 C C . VAL A 1 348 ? 0.180 -4.625 -26.431 1.00 29.14 348 VAL A C 1
ATOM 2776 O O . VAL A 1 348 ? 1.002 -3.756 -26.706 1.00 29.14 348 VAL A O 1
ATOM 2779 N N . ILE A 1 349 ? 0.383 -5.905 -26.750 1.00 31.08 349 ILE A N 1
ATOM 2780 C CA . ILE A 1 349 ? 1.136 -6.287 -27.946 1.00 31.08 349 ILE A CA 1
ATOM 2781 C C . ILE A 1 349 ? 0.105 -6.498 -29.056 1.00 31.08 349 ILE A C 1
ATOM 2783 O O . ILE A 1 349 ? -0.416 -7.589 -29.270 1.00 31.08 349 ILE A O 1
ATOM 2787 N N . LYS A 1 350 ? -0.211 -5.410 -29.759 1.00 24.58 350 LYS A N 1
ATOM 2788 C CA . LYS A 1 350 ? -0.683 -5.449 -31.145 1.00 24.58 350 LYS A CA 1
ATOM 2789 C C . LYS A 1 350 ? 0.022 -4.329 -31.909 1.00 24.58 350 LYS A C 1
ATOM 2791 O O . LYS A 1 350 ? -0.345 -3.175 -31.721 1.00 24.58 350 LYS A O 1
ATOM 2796 N N . CYS A 1 351 ? 0.982 -4.756 -32.735 1.00 30.19 351 CYS A N 1
ATOM 2797 C CA . CYS A 1 351 ? 1.675 -4.061 -33.831 1.00 30.19 351 CYS A CA 1
ATOM 2798 C C . CYS A 1 351 ? 2.388 -2.735 -33.529 1.00 30.19 351 CYS A C 1
ATOM 2800 O O . CYS A 1 351 ? 1.725 -1.729 -33.192 1.00 30.19 351 CYS A O 1
#

Sequence (351 aa):
MHFEYIGGLEVTYGNALAAGGGFHRVTTAEGAAAEVSPHTYLWYKLTADGAPQEAPPEASSAITELCIEGEQPPVGDEAWIKLDKSVDRTKGLFLWYQTTQFKSPPSPTTQATQKLPLKEIRVVRDVNDVPEGFEFLKEPLISSCENGTTLQTYLCFRRLGSEDFSGSKWSILNQKAGNWIDVKDLSSNKWSVAQILQQSPTEIRVHIPTWRKGRDEFLSRATCRNRVAKLGTHTNVYMSPAYPLPRKQGSMWNAGMKDLQQAREQFDKYFYDREKQATYLPRLLIPFIERSLLCTFLSNDLAEEMNKFHQHVLKNIVACMLAEGYTSKKSEFEFAAQFVVVGQYDDVIKC